Protein 2IEL (pdb70)

CATH classification: 3.40.50.620

InterPro domains:
  IPR014729 Rossmann-like alpha/beta/alpha sandwich fold [G3DSA:3.40.50.620] (1-138)

B-factor: mean 25.84, std 6.52, range [9.81, 57.58]

Secondary structure (DSSP, 8-state):
-EEEEE-S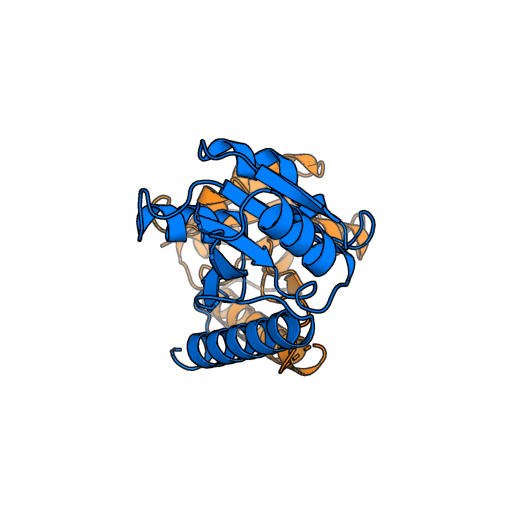TTTT-HHHHHHHHHHHHH-TT-EEEEEEEEEPPP-S---HHHHHHHHHHHHHHHHHHTTT---SEEEEEESSHHHHHHHHHHHSTTS-SEEEEEEPPTTT-HHHHTTHHHHGGGGSS-EEEEE-/-EEEE-SGGGG-HHHHHHHHH---EEEEEEEEPPP-S---HHHHHHHHHHHHHHHHHHHTTT---SEEEEEESSHHHHHHHHHHHSTTS-SEEEEEEPPTTT-HHHHTTHHHHGGGGSS-EEEEE--

Nearest PDB structures (foldseek):
  2iel-assembly1_A  TM=1.008E+00  e=5.797E-27  Thermus thermophilus
  2iel-assembly1_B  TM=9.880E-01  e=3.002E-22  Thermus thermophilus
  3idf-assembly1_B  TM=6.429E-01  e=1.311E-03  Wolinella succinogenes
  3cis-assembly4_H  TM=5.986E-01  e=1.411E-01  Mycobacterium tuberculosis
  2jax-assembly1_A-2  TM=5.174E-01  e=1.598E-01  Mycobacterium tuberculosis H37Rv

Organism: Thermus thermophilus (strain ATCC BAA-163 / DSM 7039 / HB27) (NCBI:txid262724)

Foldseek 3Di:
DEEEEEDQPCLLPPQSLVVLVVVCVVPVPYAYEYEYAQQEDDDDPHVVSLVVQVVSQVVSQVSNVVSVHDHPYTDYAHNQSLRRVVVVCVVPPPNHQEYEYEFEDPVPTPCVVVVVQPVVCVVPHHYHYTYD/DEEEEDQPCLLFVQVLVVVVVHPAYAYEYAQQEDDDDPAHVRSLVVQVVSQVVSQVSNVVSVHDHPYTYYAHNQSQRRVVVVCVVPPPPHQAYEYEAEAPVPGPCVVVVVVPVVCVVPHHYHYTHGD

Sequence (259 aa):
ARYLVVAHRTAKSPELAAKLKELLAQDPEARFVLLVPAVPPPGWVYNEVRRRAEEEAAAAKRALEAQGIPVEEAKAGDISPLLAIEEELLAHPGAYQGIVLSTLPPGLSRWLRLDVHTQAERFGLPVIHVIARYLVVAHRTAKSPELAAKLKELARFVLLVPAVPPPGWVYENEVRRRAEEEAAAAKRALEAQGIPVEEAKAGDISPLLAIEEELLAHPGAYQGIVLSTLPPGLSRWLRLDVHTQAERFGLPVIHVIAQ

Structure (mmCIF, N/CA/C/O backbone):
data_2IEL
#
_entry.id   2IEL
#
_cell.length_a   89.584
_cell.length_b   89.584
_cell.length_c   66.685
_cell.angle_alpha   90.00
_cell.angle_beta   90.00
_cell.angle_gamma   90.00
#
_symmetry.space_group_name_H-M   'I 4'
#
loop_
_entity.id
_entity.type
_entity.pdbx_description
1 polymer 'Hypothetical Protein TT0030'
2 water water
#
loop_
_atom_site.group_PDB
_atom_site.id
_atom_site.type_symbol
_atom_site.label_atom_id
_atom_site.label_alt_id
_atom_site.label_comp_id
_atom_site.label_asym_id
_atom_site.label_entity_id
_atom_site.label_seq_id
_atom_site.pdbx_PDB_ins_code
_atom_site.Cartn_x
_atom_site.Cartn_y
_atom_site.Cartn_z
_atom_site.occupancy
_atom_site.B_iso_or_equiv
_atom_site.auth_seq_id
_atom_site.auth_comp_id
_atom_site.auth_asym_id
_atom_site.auth_atom_id
_atom_site.pdbx_PDB_model_num
ATOM 1 N N . ALA A 1 2 ? 27.283 53.980 24.951 0.50 27.95 2 ALA A N 1
ATOM 2 C CA . ALA A 1 2 ? 25.985 54.672 25.200 1.00 27.86 2 ALA A CA 1
ATOM 3 C C . ALA A 1 2 ? 24.841 53.976 24.462 1.00 27.41 2 ALA A C 1
ATOM 4 O O . ALA A 1 2 ? 24.032 53.296 25.082 1.00 27.63 2 ALA A O 1
ATOM 6 N N . ARG A 1 3 ? 24.799 54.140 23.142 1.00 26.80 3 ARG A N 1
ATOM 7 C CA . ARG A 1 3 ? 23.761 53.538 22.293 1.00 25.61 3 ARG A CA 1
ATOM 8 C C . ARG A 1 3 ? 24.439 52.626 21.285 1.00 24.27 3 ARG A C 1
ATOM 9 O O . ARG A 1 3 ? 25.371 53.038 20.609 1.00 24.22 3 ARG A O 1
ATOM 17 N N . TYR A 1 4 ? 23.967 51.389 21.200 1.00 22.41 4 TYR A N 1
ATOM 18 C CA . TYR A 1 4 ? 24.580 50.393 20.320 1.00 20.96 4 TYR A CA 1
ATOM 19 C C . TYR A 1 4 ? 23.642 50.030 19.185 1.00 20.26 4 TYR A C 1
ATOM 20 O O . TYR A 1 4 ? 22.434 49.842 19.395 1.00 19.26 4 TYR A O 1
ATOM 29 N N . LEU A 1 5 ? 24.216 49.932 17.986 1.00 18.06 5 LEU A N 1
ATOM 30 C CA . LEU A 1 5 ? 23.512 49.456 16.808 1.00 16.77 5 LEU A CA 1
ATOM 31 C C . LEU A 1 5 ? 23.756 47.958 16.743 1.00 16.67 5 LEU A C 1
ATOM 32 O O . LEU A 1 5 ? 24.867 47.510 16.445 1.00 16.31 5 LEU A O 1
ATOM 37 N N . VAL A 1 6 ? 22.708 47.197 17.051 1.00 15.89 6 VAL A N 1
ATOM 38 C CA . VAL A 1 6 ? 22.790 45.755 17.134 1.00 14.37 6 VAL A CA 1
ATOM 39 C C . VAL A 1 6 ? 22.280 45.186 15.814 1.00 14.92 6 VAL A C 1
ATOM 40 O O . VAL A 1 6 ? 21.098 45.294 15.495 1.00 13.58 6 VAL A O 1
ATOM 44 N N . VAL A 1 7 ? 23.183 44.581 15.045 1.00 13.86 7 VAL A N 1
ATOM 45 C CA . VAL A 1 7 ? 22.867 44.101 13.707 1.00 14.44 7 VAL A CA 1
ATOM 46 C C . VAL A 1 7 ? 22.647 42.591 13.770 1.00 14.84 7 VAL A C 1
ATOM 47 O O . VAL A 1 7 ? 23.566 41.832 14.042 1.00 14.10 7 VAL A O 1
ATOM 51 N N . ALA A 1 8 ? 21.394 42.174 13.567 1.00 15.71 8 ALA A N 1
ATOM 52 C CA . ALA A 1 8 ? 20.983 40.784 13.766 1.00 16.07 8 ALA A CA 1
ATOM 53 C C . ALA A 1 8 ? 19.617 40.571 13.154 1.00 16.94 8 ALA A C 1
ATOM 54 O O . ALA A 1 8 ? 18.822 41.502 13.069 1.00 16.66 8 ALA A O 1
ATOM 56 N N . HIS A 1 9 ? 19.383 39.339 12.720 1.00 17.85 9 HIS A N 1
ATOM 57 C CA . HIS A 1 9 ? 18.074 38.912 12.235 1.00 19.27 9 HIS A CA 1
ATOM 58 C C . HIS A 1 9 ? 17.794 37.510 12.755 1.00 19.95 9 HIS A C 1
ATOM 59 O O . HIS A 1 9 ? 17.088 37.351 13.749 1.00 19.72 9 HIS A O 1
ATOM 66 N N . ARG A 1 10 ? 18.392 36.497 12.125 1.00 20.69 10 ARG A N 1
ATOM 67 C CA . ARG A 1 10 ? 18.169 35.111 12.532 1.00 22.03 10 ARG A CA 1
ATOM 68 C C . ARG A 1 10 ? 18.698 34.763 13.926 1.00 22.37 10 ARG A C 1
ATOM 69 O O . ARG A 1 10 ? 18.213 33.812 14.551 1.00 23.79 10 ARG A O 1
ATOM 77 N N . THR A 1 11 ? 19.687 35.525 14.395 1.00 22.25 11 THR A N 1
ATOM 78 C CA . THR A 1 11 ? 20.327 35.289 15.691 1.00 22.09 11 THR A CA 1
ATOM 79 C C . THR A 1 11 ? 19.715 36.113 16.827 1.00 23.20 11 THR A C 1
ATOM 80 O O . THR A 1 11 ? 20.287 36.185 17.919 1.00 21.94 11 THR A O 1
ATOM 84 N N . ALA A 1 12 ? 18.554 36.713 16.564 1.00 23.63 12 ALA A N 1
ATOM 85 C CA . ALA A 1 12 ? 17.857 37.550 17.553 1.00 25.45 12 ALA A CA 1
ATOM 86 C C . ALA A 1 12 ? 17.465 36.758 18.805 1.00 26.39 12 ALA A C 1
ATOM 87 O O . ALA A 1 12 ? 17.412 37.317 19.902 1.00 26.81 12 ALA A O 1
ATOM 89 N N . LYS A 1 13 ? 17.191 35.464 18.630 1.00 28.41 13 LYS A N 1
ATOM 90 C CA . LYS A 1 13 ? 16.801 34.573 19.737 1.00 29.75 13 LYS A CA 1
ATOM 91 C C . LYS A 1 13 ? 17.976 33.831 20.400 1.00 30.86 13 LYS A C 1
ATOM 92 O O . LYS A 1 13 ? 17.776 32.981 21.283 1.00 31.27 13 LYS A O 1
ATOM 94 N N . SER A 1 14 ? 19.199 34.165 19.997 1.00 31.35 14 SER A N 1
ATOM 95 C CA . SER A 1 14 ? 20.379 33.420 20.438 1.00 32.01 14 SER A CA 1
ATOM 96 C C . SER A 1 14 ? 20.894 33.831 21.825 1.00 31.90 14 SER A C 1
ATOM 97 O O . SER A 1 14 ? 21.025 35.026 22.114 1.00 32.01 14 SER A O 1
ATOM 100 N N . PRO A 1 15 ? 21.213 32.837 22.678 1.00 31.79 15 PRO A N 1
ATOM 101 C CA . PRO A 1 15 ? 21.756 33.098 24.015 1.00 31.50 15 PRO A CA 1
ATOM 102 C C . PRO A 1 15 ? 23.054 33.896 24.016 1.00 31.24 15 PRO A C 1
ATOM 103 O O . PRO A 1 15 ? 23.280 34.688 24.930 1.00 31.28 15 PRO A O 1
ATOM 107 N N . GLU A 1 16 ? 23.895 33.699 22.999 1.00 30.45 16 GLU A N 1
ATOM 108 C CA . GLU A 1 16 ? 25.189 34.375 22.931 1.00 29.75 16 GLU A CA 1
ATOM 109 C C . GLU A 1 16 ? 25.032 35.884 22.726 1.00 28.49 16 GLU A C 1
ATOM 110 O O . GLU A 1 16 ? 25.769 36.677 23.317 1.00 28.21 16 GLU A O 1
ATOM 116 N N . LEU A 1 17 ? 24.078 36.265 21.878 1.00 27.00 17 LEU A N 1
ATOM 117 C CA . LEU A 1 17 ? 23.784 37.676 21.650 1.00 25.61 17 LEU A CA 1
ATOM 118 C C . LEU A 1 17 ? 23.283 38.302 22.948 1.00 25.61 17 LEU A C 1
ATOM 119 O O . LEU A 1 17 ? 23.793 39.330 23.381 1.00 24.89 17 LEU A O 1
ATOM 124 N N . ALA A 1 18 ? 22.289 37.660 23.555 1.00 25.67 18 ALA A N 1
ATOM 125 C CA . ALA A 1 18 ? 21.725 38.110 24.827 1.00 26.19 18 ALA A CA 1
ATOM 126 C C . ALA A 1 18 ? 22.818 38.289 25.871 1.00 26.42 18 ALA A C 1
ATOM 127 O O . ALA A 1 18 ? 22.861 39.315 26.549 1.00 26.69 18 ALA A O 1
ATOM 129 N N . ALA A 1 19 ? 23.711 37.301 25.962 1.00 26.55 19 ALA A N 1
ATOM 130 C CA . ALA A 1 19 ? 24.821 37.300 26.925 1.00 26.44 19 ALA A CA 1
ATOM 131 C C . ALA A 1 19 ? 25.755 38.486 26.743 1.00 26.42 19 ALA A C 1
ATOM 132 O O . ALA A 1 19 ? 26.122 39.147 27.715 1.00 25.94 19 ALA A O 1
ATOM 134 N N . LYS A 1 20 ? 26.122 38.775 25.494 1.00 26.06 20 LYS A N 1
ATOM 135 C CA . LYS A 1 20 ? 26.957 39.938 25.205 1.00 26.00 20 LYS A CA 1
ATOM 136 C C . LYS A 1 20 ? 26.276 41.250 25.573 1.00 25.53 20 LYS A C 1
ATOM 137 O O . LYS A 1 20 ? 26.907 42.149 26.141 1.00 25.91 20 LYS A O 1
ATOM 143 N N . LEU A 1 21 ? 24.995 41.366 25.239 1.00 25.36 21 LEU A N 1
ATOM 144 C CA . LEU A 1 21 ? 24.237 42.568 25.572 1.00 25.16 21 LEU A CA 1
ATOM 145 C C . LEU A 1 21 ? 24.081 42.692 27.089 1.00 25.82 21 LEU A C 1
ATOM 146 O O . LEU A 1 21 ? 24.099 43.794 27.610 1.00 25.67 21 LEU A O 1
ATOM 151 N N . LYS A 1 22 ? 23.959 41.553 27.774 1.00 27.14 22 LYS A N 1
ATOM 152 C CA . LYS A 1 22 ? 23.944 41.522 29.241 1.00 28.39 22 LYS A CA 1
ATOM 153 C C . LYS A 1 22 ? 25.295 41.919 29.830 1.00 29.10 22 LYS A C 1
ATOM 154 O O . LYS A 1 22 ? 25.349 42.551 30.889 1.00 29.53 22 LYS A O 1
ATOM 160 N N . GLU A 1 23 ? 26.381 41.550 29.149 1.00 29.93 23 GLU A N 1
ATOM 161 C CA . GLU A 1 23 ? 27.713 42.018 29.529 1.00 30.82 23 GLU A CA 1
ATOM 162 C C . GLU A 1 23 ? 27.804 43.537 29.376 1.00 30.62 23 GLU A C 1
ATOM 163 O O . GLU A 1 23 ? 28.294 44.217 30.269 1.00 30.95 23 GLU A O 1
ATOM 169 N N . LEU A 1 24 ? 27.306 44.068 28.255 1.00 30.78 24 LEU A N 1
ATOM 170 C CA . LEU A 1 24 ? 27.315 45.512 28.006 1.00 30.93 24 LEU A CA 1
ATOM 171 C C . LEU A 1 24 ? 26.441 46.297 28.985 1.00 31.45 24 LEU A C 1
ATOM 172 O O . LEU A 1 24 ? 26.751 47.442 29.313 1.00 32.03 24 LEU A O 1
ATOM 177 N N . LEU A 1 25 ? 25.346 45.686 29.428 1.00 31.59 25 LEU A N 1
ATOM 178 C CA . LEU A 1 25 ? 24.514 46.275 30.478 1.00 32.18 25 LEU A CA 1
ATOM 179 C C . LEU A 1 25 ? 25.262 46.292 31.810 1.00 32.80 25 LEU A C 1
ATOM 180 O O . LEU A 1 25 ? 25.189 47.267 32.556 1.00 33.04 25 LEU A O 1
ATOM 185 N N . ALA A 1 26 ? 25.998 45.218 32.090 1.00 33.66 26 ALA A N 1
ATOM 186 C CA . ALA A 1 26 ? 26.737 45.095 33.346 1.00 34.40 26 ALA A CA 1
ATOM 187 C C . ALA A 1 26 ? 27.823 46.169 33.481 1.00 35.05 26 ALA A C 1
ATOM 188 O O . ALA A 1 26 ? 28.052 46.685 34.578 1.00 35.66 26 ALA A O 1
ATOM 190 N N . GLN A 1 27 ? 28.474 46.516 32.373 1.00 35.51 27 GLN A N 1
ATOM 191 C CA . GLN A 1 27 ? 29.502 47.561 32.392 1.00 36.18 27 GLN A CA 1
ATOM 192 C C . GLN A 1 27 ? 28.892 48.954 32.245 1.00 35.99 27 GLN A C 1
ATOM 193 O O . GLN A 1 27 ? 29.511 49.951 32.612 1.00 36.27 27 GLN A O 1
ATOM 199 N N . ASP A 1 28 ? 27.677 49.013 31.703 1.00 35.68 28 ASP A N 1
ATOM 200 C CA . ASP A 1 28 ? 26.960 50.275 31.531 1.00 35.04 28 ASP A CA 1
ATOM 201 C C . ASP A 1 28 ? 25.445 50.058 31.647 1.00 34.45 28 ASP A C 1
ATOM 202 O O . ASP A 1 28 ? 24.782 49.748 30.653 1.00 33.96 28 ASP A O 1
ATOM 207 N N . PRO A 1 29 ? 24.889 50.224 32.867 1.00 33.81 29 PRO A N 1
ATOM 208 C CA . PRO A 1 29 ? 23.451 50.021 33.107 1.00 33.38 29 PRO A CA 1
ATOM 209 C C . PRO A 1 29 ? 22.552 50.916 32.249 1.00 32.72 29 PRO A C 1
ATOM 210 O O . PRO A 1 29 ? 21.366 50.620 32.077 1.00 32.81 29 PRO A O 1
ATOM 214 N N . GLU A 1 30 ? 23.125 52.000 31.733 1.00 32.10 30 GLU A N 1
ATOM 215 C CA . GLU A 1 30 ? 22.404 52.972 30.925 1.00 31.27 30 GLU A CA 1
ATOM 216 C C . GLU A 1 30 ? 22.393 52.632 29.414 1.00 30.43 30 GLU A C 1
ATOM 217 O O . GLU A 1 30 ? 21.799 53.373 28.625 1.00 30.04 30 GLU A O 1
ATOM 223 N N . ALA A 1 31 ? 23.040 51.529 29.024 1.00 29.26 31 ALA A N 1
ATOM 224 C CA . ALA A 1 31 ? 23.214 51.177 27.597 1.00 28.30 31 ALA A CA 1
ATOM 225 C C . ALA A 1 31 ? 21.882 50.998 26.869 1.00 27.41 31 ALA A C 1
ATOM 226 O O . ALA A 1 31 ? 20.957 50.403 27.413 1.00 27.83 31 ALA A O 1
ATOM 228 N N . ARG A 1 32 ? 21.791 51.516 25.645 1.00 26.48 32 ARG A N 1
ATOM 229 C CA . ARG A 1 32 ? 20.563 51.404 24.844 1.00 25.34 32 ARG A CA 1
ATOM 230 C C . ARG A 1 32 ? 20.836 50.664 23.550 1.00 24.35 32 ARG A C 1
ATOM 231 O O . ARG A 1 32 ? 21.857 50.907 22.913 1.00 23.53 32 ARG A O 1
ATOM 239 N N . PHE A 1 33 ? 19.917 49.777 23.165 1.00 23.06 33 PHE A N 1
ATOM 240 C CA . PHE A 1 33 ? 20.112 48.909 21.996 1.00 21.99 33 PHE A CA 1
ATOM 241 C C . PHE A 1 33 ? 19.072 49.127 20.912 1.00 21.61 33 PHE A C 1
ATOM 242 O O . PHE A 1 33 ? 17.866 49.021 21.161 1.00 21.78 33 PHE A O 1
ATOM 250 N N . VAL A 1 34 ? 19.549 49.428 19.706 1.00 19.95 34 VAL A N 1
ATOM 251 C CA . VAL A 1 34 ? 18.666 49.576 18.551 1.00 19.36 34 VAL A CA 1
ATOM 252 C C . VAL A 1 34 ? 18.946 48.396 17.637 1.00 19.16 34 VAL A C 1
ATOM 253 O O . VAL A 1 34 ? 20.068 48.203 17.197 1.00 19.05 34 VAL A O 1
ATOM 257 N N . LEU A 1 35 ? 17.921 47.596 17.386 1.00 17.62 35 LEU A N 1
ATOM 258 C CA . LEU A 1 35 ? 18.068 46.430 16.540 1.00 17.73 35 LEU A CA 1
ATOM 259 C C . LEU A 1 35 ? 17.860 46.782 15.061 1.00 17.33 35 LEU A C 1
ATOM 260 O O . LEU A 1 35 ? 16.773 47.207 14.639 1.00 17.79 35 LEU A O 1
ATOM 265 N N . LEU A 1 36 ? 18.923 46.620 14.278 1.00 15.65 36 LEU A N 1
ATOM 266 C CA . LEU A 1 36 ? 18.881 46.856 12.842 1.00 15.09 36 LEU A CA 1
ATOM 267 C C . LEU A 1 36 ? 18.816 45.497 12.149 1.00 15.13 36 LEU A C 1
ATOM 268 O O . LEU A 1 36 ? 19.744 44.693 12.258 1.00 14.24 36 LEU A O 1
ATOM 273 N N . VAL A 1 37 ? 17.704 45.255 11.453 1.00 14.32 37 VAL A N 1
ATOM 274 C CA . VAL A 1 37 ? 17.418 43.943 10.879 1.00 14.41 37 VAL A CA 1
ATOM 275 C C . VAL A 1 37 ? 17.568 43.999 9.358 1.00 15.07 37 VAL A C 1
ATOM 276 O O . VAL A 1 37 ? 16.749 44.587 8.653 1.00 14.91 37 VAL A O 1
ATOM 280 N N . PRO A 1 38 ? 18.675 43.438 8.833 1.00 15.11 38 PRO A N 1
ATOM 281 C CA . PRO A 1 38 ? 18.846 43.454 7.387 1.00 14.45 38 PRO A CA 1
ATOM 282 C C . PRO A 1 38 ? 17.829 42.486 6.767 1.00 15.94 38 PRO A C 1
ATOM 283 O O . PRO A 1 38 ? 17.947 41.272 6.901 1.00 16.61 38 PRO A O 1
ATOM 287 N N . ALA A 1 39 ? 16.794 43.049 6.163 1.00 16.36 39 ALA A N 1
ATOM 288 C CA . ALA A 1 39 ? 15.669 42.252 5.668 1.00 17.13 39 ALA A CA 1
ATOM 289 C C . ALA A 1 39 ? 14.997 42.811 4.413 1.00 17.84 39 ALA A C 1
ATOM 290 O O . ALA A 1 39 ? 14.152 42.134 3.827 1.00 17.82 39 ALA A O 1
ATOM 292 N N . VAL A 1 40 ? 15.359 44.019 3.989 1.00 18.09 40 VAL A N 1
ATOM 293 C CA . VAL A 1 40 ? 14.701 44.646 2.830 1.00 19.13 40 VAL A CA 1
ATOM 294 C C . VAL A 1 40 ? 15.396 44.303 1.501 1.00 19.21 40 VAL A C 1
ATOM 295 O O . VAL A 1 40 ? 16.500 44.811 1.209 1.00 19.19 40 VAL A O 1
ATOM 299 N N . PRO A 1 41 ? 14.756 43.450 0.670 1.00 19.88 41 PRO A N 1
ATOM 300 C CA . PRO A 1 41 ? 15.336 43.226 -0.649 1.00 19.96 41 PRO A CA 1
ATOM 301 C C . PRO A 1 41 ? 15.084 44.408 -1.604 1.00 20.20 41 PRO A C 1
ATOM 302 O O . PRO A 1 41 ? 14.140 45.178 -1.394 1.00 19.56 41 PRO A O 1
ATOM 306 N N . PRO A 1 42 ? 15.897 44.534 -2.670 1.00 21.14 42 PRO A N 1
ATOM 307 C CA . PRO A 1 42 ? 15.657 45.627 -3.605 1.00 22.04 42 PRO A CA 1
ATOM 308 C C . PRO A 1 42 ? 14.364 45.420 -4.413 1.00 22.94 42 PRO A C 1
ATOM 309 O O . PRO A 1 42 ? 13.791 44.315 -4.383 1.00 23.06 42 PRO A O 1
ATOM 313 N N . PRO A 1 43 ? 13.905 46.475 -5.116 1.00 23.69 43 PRO A N 1
ATOM 314 C CA . PRO A 1 43 ? 12.721 46.384 -5.989 1.00 24.80 43 PRO A CA 1
ATOM 315 C C . PRO A 1 43 ? 12.881 45.293 -7.042 1.00 25.59 43 PRO A C 1
ATOM 316 O O . PRO A 1 43 ? 13.989 45.055 -7.525 1.00 25.28 43 PRO A O 1
ATOM 320 N N . GLY A 1 44 ? 11.779 44.619 -7.363 1.00 26.73 44 GLY A N 1
ATOM 321 C CA . GLY A 1 44 ? 11.770 43.590 -8.405 1.00 28.14 44 GLY A CA 1
ATOM 322 C C . GLY A 1 44 ? 10.655 43.789 -9.417 1.00 29.28 44 GLY A C 1
ATOM 323 O O . GLY A 1 44 ? 10.044 44.865 -9.483 1.00 29.40 44 GLY A O 1
ATOM 324 N N . TRP A 1 45 ? 10.398 42.744 -10.200 1.00 30.20 45 TRP A N 1
ATOM 325 C CA . TRP A 1 45 ? 9.398 42.770 -11.274 1.00 31.65 45 TRP A CA 1
ATOM 326 C C . TRP A 1 45 ? 8.009 42.382 -10.788 1.00 32.16 45 TRP A C 1
ATOM 327 O O . TRP A 1 45 ? 7.004 42.800 -11.375 1.00 32.90 45 TRP A O 1
ATOM 338 N N . VAL A 1 46 ? 7.953 41.567 -9.737 1.00 32.76 46 VAL A N 1
ATOM 339 C CA . VAL A 1 46 ? 6.706 40.933 -9.320 1.00 33.40 46 VAL A CA 1
ATOM 340 C C . VAL A 1 46 ? 6.105 41.632 -8.102 1.00 34.05 46 VAL A C 1
ATOM 341 O O . VAL A 1 46 ? 4.985 42.144 -8.176 1.00 34.35 46 VAL A O 1
ATOM 345 N N . TYR A 1 47 ? 6.862 41.662 -7.002 1.00 34.34 47 TYR A N 1
ATOM 346 C CA . TYR A 1 47 ? 6.418 42.269 -5.747 1.00 34.99 47 TYR A CA 1
ATOM 347 C C . TYR A 1 47 ? 7.194 43.544 -5.455 1.00 34.91 47 TYR A C 1
ATOM 348 O O . TYR A 1 47 ? 6.645 44.643 -5.522 1.00 35.37 47 TYR A O 1
ATOM 357 N N . ASN A 1 50 ? 5.911 48.516 -1.246 1.00 36.67 50 ASN A N 1
ATOM 358 C CA . ASN A 1 50 ? 5.131 48.616 -0.016 1.00 36.49 50 ASN A CA 1
ATOM 359 C C . ASN A 1 50 ? 4.892 47.266 0.647 1.00 36.39 50 ASN A C 1
ATOM 360 O O . ASN A 1 50 ? 4.991 47.151 1.869 1.00 36.52 50 ASN A O 1
ATOM 365 N N . GLU A 1 51 ? 4.561 46.253 -0.157 1.00 36.17 51 GLU A N 1
ATOM 366 C CA . GLU A 1 51 ? 4.347 44.900 0.360 1.00 36.01 51 GLU A CA 1
ATOM 367 C C . GLU A 1 51 ? 5.670 44.296 0.842 1.00 35.48 51 GLU A C 1
ATOM 368 O O . GLU A 1 51 ? 5.726 43.675 1.907 1.00 35.42 51 GLU A O 1
ATOM 374 N N . VAL A 1 52 ? 6.727 44.502 0.059 1.00 34.92 52 VAL A N 1
ATOM 375 C CA . VAL A 1 52 ? 8.069 44.015 0.403 1.00 34.07 52 VAL A CA 1
ATOM 376 C C . VAL A 1 52 ? 8.550 44.658 1.711 1.00 33.43 52 VAL A C 1
ATOM 377 O O . VAL A 1 52 ? 9.077 43.970 2.593 1.00 33.28 52 VAL A O 1
ATOM 381 N N . ARG A 1 53 ? 8.336 45.967 1.837 1.00 32.68 53 ARG A N 1
ATOM 382 C CA . ARG A 1 53 ? 8.684 46.704 3.055 1.00 32.27 53 ARG A CA 1
ATOM 383 C C . ARG A 1 53 ? 7.863 46.214 4.244 1.00 31.23 53 ARG A C 1
ATOM 384 O O . ARG A 1 53 ? 8.399 46.001 5.333 1.00 31.12 53 ARG A O 1
ATOM 392 N N . ARG A 1 54 ? 6.564 46.013 4.023 1.00 29.98 54 ARG A N 1
ATOM 393 C CA . ARG A 1 54 ? 5.669 45.543 5.067 1.00 28.77 54 ARG A CA 1
ATOM 394 C C . ARG A 1 54 ? 6.110 44.185 5.614 1.00 27.54 54 ARG A C 1
ATOM 395 O O . ARG A 1 54 ? 6.094 43.964 6.823 1.00 27.10 54 ARG A O 1
ATOM 403 N N . ARG A 1 55 ? 6.524 43.287 4.719 1.00 26.35 55 ARG A N 1
ATOM 404 C CA . ARG A 1 55 ? 7.049 41.979 5.108 1.00 25.72 55 ARG A CA 1
ATOM 405 C C . ARG A 1 55 ? 8.347 42.101 5.910 1.00 25.07 55 ARG A C 1
ATOM 406 O O . ARG A 1 55 ? 8.538 41.404 6.911 1.00 24.74 55 ARG A O 1
ATOM 414 N N . ALA A 1 56 ? 9.216 43.002 5.466 1.00 24.98 56 ALA A N 1
ATOM 415 C CA . ALA A 1 56 ? 10.463 43.301 6.172 1.00 24.88 56 ALA A CA 1
ATOM 416 C C . ALA A 1 56 ? 10.193 43.867 7.571 1.00 25.53 56 ALA A C 1
ATOM 417 O O . ALA A 1 56 ? 10.794 43.403 8.550 1.00 25.06 56 ALA A O 1
ATOM 419 N N . GLU A 1 57 ? 9.272 44.834 7.669 1.00 26.06 57 GLU A N 1
ATOM 420 C CA . GLU A 1 57 ? 8.828 45.379 8.972 1.00 27.57 57 GLU A CA 1
ATOM 421 C C . GLU A 1 57 ? 8.331 44.273 9.920 1.00 26.50 57 GLU A C 1
ATOM 422 O O . GLU A 1 57 ? 8.613 44.307 11.115 1.00 26.19 57 GLU A O 1
ATOM 428 N N . GLU A 1 58 ? 7.580 43.308 9.378 1.00 26.09 58 GLU A N 1
ATOM 429 C CA . GLU A 1 58 ? 7.096 42.150 10.140 1.00 26.40 58 GLU A CA 1
ATOM 430 C C . GLU A 1 58 ? 8.249 41.302 10.676 1.00 25.32 58 GLU A C 1
ATOM 431 O O . GLU A 1 58 ? 8.221 40.841 11.817 1.00 25.33 58 GLU A O 1
ATOM 437 N N . GLU A 1 59 ? 9.269 41.097 9.842 1.00 24.39 59 GLU A N 1
ATOM 438 C CA . GLU A 1 59 ? 10.460 40.360 10.275 1.00 23.52 59 GLU A CA 1
ATOM 439 C C . GLU A 1 59 ? 11.211 41.084 11.387 1.00 22.72 59 GLU A C 1
ATOM 440 O O . GLU A 1 59 ? 11.726 40.456 12.314 1.00 22.87 59 GLU A O 1
ATOM 446 N N . ALA A 1 60 ? 11.283 42.407 11.278 1.00 22.74 60 ALA A N 1
ATOM 447 C CA . ALA A 1 60 ? 11.971 43.239 12.271 1.00 22.47 60 ALA A CA 1
ATOM 448 C C . ALA A 1 60 ? 11.274 43.201 13.626 1.00 22.57 60 ALA A C 1
ATOM 449 O O . ALA A 1 60 ? 11.922 43.094 14.674 1.00 22.09 60 ALA A O 1
ATOM 451 N N . ALA A 1 61 ? 9.941 43.262 13.600 1.00 22.48 61 ALA A N 1
ATOM 452 C CA . ALA A 1 61 ? 9.152 43.205 14.824 1.00 22.68 61 ALA A CA 1
ATOM 453 C C . ALA A 1 61 ? 9.268 41.847 15.498 1.00 22.60 61 ALA A C 1
ATOM 454 O O . ALA A 1 61 ? 9.373 41.751 16.727 1.00 23.27 61 ALA A O 1
ATOM 456 N N . ALA A 1 62 ? 9.258 40.796 14.683 1.00 22.65 62 ALA A N 1
ATOM 457 C CA . ALA A 1 62 ? 9.445 39.430 15.153 1.00 22.81 62 ALA A CA 1
ATOM 458 C C . ALA A 1 62 ? 10.825 39.279 15.786 1.00 22.49 62 ALA A C 1
ATOM 459 O O . ALA A 1 62 ? 10.976 38.630 16.824 1.00 22.76 62 ALA A O 1
ATOM 461 N N . ALA A 1 63 ? 11.829 39.904 15.165 1.00 22.34 63 ALA A N 1
ATOM 462 C CA . ALA A 1 63 ? 13.179 39.894 15.711 1.00 22.22 63 ALA A CA 1
ATOM 463 C C . ALA A 1 63 ? 13.235 40.600 17.069 1.00 22.28 63 ALA A C 1
ATOM 464 O O . ALA A 1 63 ? 13.824 40.081 18.015 1.00 22.11 63 ALA A O 1
ATOM 466 N N . LYS A 1 64 ? 12.600 41.766 17.150 1.00 22.91 64 LYS A N 1
ATOM 467 C CA . LYS A 1 64 ? 12.548 42.554 18.378 1.00 23.63 64 LYS A CA 1
ATOM 468 C C . LYS A 1 64 ? 11.947 41.756 19.534 1.00 24.20 64 LYS A C 1
ATOM 469 O O . LYS A 1 64 ? 12.500 41.740 20.630 1.00 24.27 64 LYS A O 1
ATOM 475 N N . ARG A 1 65 ? 10.822 41.092 19.273 1.00 24.97 65 ARG A N 1
ATOM 476 C CA . ARG A 1 65 ? 10.149 40.259 20.271 1.00 26.44 65 ARG A CA 1
ATOM 477 C C . ARG A 1 65 ? 11.017 39.089 20.728 1.00 25.90 65 ARG A C 1
ATOM 478 O O . ARG A 1 65 ? 11.011 38.730 21.906 1.00 26.60 65 ARG A O 1
ATOM 486 N N . ALA A 1 66 ? 11.770 38.503 19.796 1.00 26.15 66 ALA A N 1
ATOM 487 C CA . ALA A 1 66 ? 12.668 37.391 20.119 1.00 25.70 66 ALA A CA 1
ATOM 488 C C . ALA A 1 66 ? 13.804 37.819 21.039 1.00 25.91 66 ALA A C 1
ATOM 489 O O . ALA A 1 66 ? 14.187 37.080 21.937 1.00 25.88 66 ALA A O 1
ATOM 491 N N . LEU A 1 67 ? 14.349 39.009 20.793 1.00 26.05 67 LEU A N 1
ATOM 492 C CA . LEU A 1 67 ? 15.403 39.563 21.631 1.00 26.41 67 LEU A CA 1
ATOM 493 C C . LEU A 1 67 ? 14.890 40.037 23.009 1.00 27.29 67 LEU A C 1
ATOM 494 O O . LEU A 1 67 ? 15.567 39.857 24.027 1.00 27.49 67 LEU A O 1
ATOM 499 N N . GLU A 1 68 ? 13.689 40.618 23.034 1.00 28.33 68 GLU A N 1
ATOM 500 C CA . GLU A 1 68 ? 13.059 41.032 24.294 1.00 28.98 68 GLU A CA 1
ATOM 501 C C . GLU A 1 68 ? 12.742 39.856 25.217 1.00 29.74 68 GLU A C 1
ATOM 502 O O . GLU A 1 68 ? 12.900 39.963 26.433 1.00 29.77 68 GLU A O 1
ATOM 508 N N . ALA A 1 69 ? 12.306 38.741 24.636 1.00 30.11 69 ALA A N 1
ATOM 509 C CA . ALA A 1 69 ? 11.977 37.526 25.397 1.00 30.71 69 ALA A CA 1
ATOM 510 C C . ALA A 1 69 ? 13.205 36.906 26.068 1.00 31.03 69 ALA A C 1
ATOM 511 O O . ALA A 1 69 ? 13.093 36.009 26.910 1.00 31.14 69 ALA A O 1
ATOM 513 N N . GLN A 1 70 ? 14.380 37.396 25.687 1.00 31.06 70 GLN A N 1
ATOM 514 C CA . GLN A 1 70 ? 15.639 36.951 26.266 1.00 31.10 70 GLN A CA 1
ATOM 515 C C . GLN A 1 70 ? 16.096 37.828 27.440 1.00 30.87 70 GLN A C 1
ATOM 516 O O . GLN A 1 70 ? 17.184 37.629 27.988 1.00 31.04 70 GLN A O 1
ATOM 522 N N . GLY A 1 71 ? 15.263 38.799 27.810 1.00 30.48 71 GLY A N 1
ATOM 523 C CA . GLY A 1 71 ? 15.565 39.705 28.913 1.00 29.82 71 GLY A CA 1
ATOM 524 C C . GLY A 1 71 ? 16.337 40.951 28.518 1.00 29.19 71 GLY A C 1
ATOM 525 O O . GLY A 1 71 ? 16.892 41.644 29.383 1.00 29.42 71 GLY A O 1
ATOM 526 N N . ILE A 1 72 ? 16.366 41.245 27.219 1.00 27.90 72 ILE A N 1
ATOM 527 C CA . ILE A 1 72 ? 17.105 42.398 26.708 1.00 26.84 72 ILE A CA 1
ATOM 528 C C . ILE A 1 72 ? 16.127 43.523 26.426 1.00 26.22 72 ILE A C 1
ATOM 529 O O . ILE A 1 72 ? 15.149 43.315 25.710 1.00 25.70 72 ILE A O 1
ATOM 534 N N . PRO A 1 73 ? 16.391 44.721 26.983 1.00 26.22 73 PRO A N 1
ATOM 535 C CA . PRO A 1 73 ? 15.606 45.890 26.596 1.00 26.04 73 PRO A CA 1
ATOM 536 C C . PRO A 1 73 ? 16.014 46.319 25.189 1.00 25.86 73 PRO A C 1
ATOM 537 O O . PRO A 1 73 ? 17.205 46.408 24.901 1.00 26.57 73 PRO A O 1
ATOM 541 N N . VAL A 1 74 ? 15.033 46.556 24.325 1.00 24.94 74 VAL A N 1
ATOM 542 C CA . VAL A 1 74 ? 15.282 46.972 22.943 1.00 24.75 74 VAL A CA 1
ATOM 543 C C . VAL A 1 74 ? 14.544 48.276 22.672 1.00 24.92 74 VAL A C 1
ATOM 544 O O . VAL A 1 74 ? 13.310 48.325 22.691 1.00 24.51 74 VAL A O 1
ATOM 548 N N . GLU A 1 75 ? 15.306 49.333 22.430 1.00 24.19 75 GLU A N 1
ATOM 549 C CA . GLU A 1 75 ? 14.737 50.663 22.232 1.00 24.80 75 GLU A CA 1
ATOM 550 C C . GLU A 1 75 ? 13.850 50.741 21.000 1.00 25.04 75 GLU A C 1
ATOM 551 O O . GLU A 1 75 ? 12.816 51.403 21.014 1.00 24.99 75 GLU A O 1
ATOM 557 N N . GLU A 1 76 ? 14.272 50.081 19.924 1.00 24.37 76 GLU A N 1
ATOM 558 C CA . GLU A 1 76 ? 13.595 50.176 18.641 1.00 24.73 76 GLU A CA 1
ATOM 559 C C . GLU A 1 76 ? 14.174 49.110 17.741 1.00 23.78 76 GLU A C 1
ATOM 560 O O . GLU A 1 76 ? 15.346 48.782 17.870 1.00 23.50 76 GLU A O 1
ATOM 566 N N . ALA A 1 77 ? 13.342 48.572 16.856 1.00 23.43 77 ALA A N 1
ATOM 567 C CA . ALA A 1 77 ? 13.825 47.710 15.772 1.00 23.23 77 ALA A CA 1
ATOM 568 C C . ALA A 1 77 ? 13.514 48.347 14.435 1.00 23.38 77 ALA A C 1
ATOM 569 O O . ALA A 1 77 ? 12.433 48.896 14.230 1.00 23.66 77 ALA A O 1
ATOM 571 N N . LYS A 1 78 ? 14.478 48.287 13.528 1.00 22.61 78 LYS A N 1
ATOM 572 C CA . LYS A 1 78 ? 14.352 48.869 12.193 1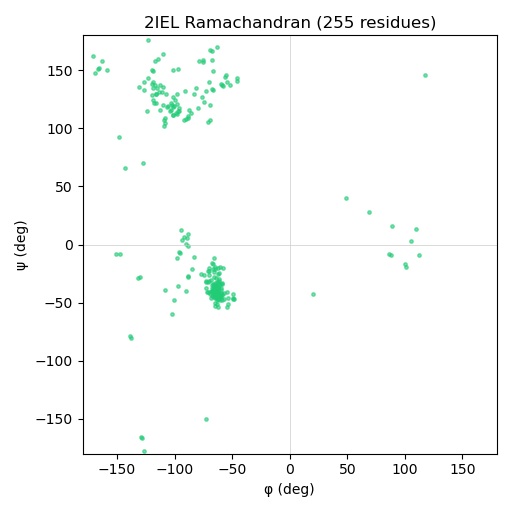.00 22.41 78 LYS A CA 1
ATOM 573 C C . LYS A 1 78 ? 14.667 47.772 11.189 1.00 21.69 78 LYS A C 1
ATOM 574 O O . LYS A 1 78 ? 15.565 46.960 11.422 1.00 21.21 78 LYS A O 1
ATOM 580 N N . ALA A 1 79 ? 13.913 47.722 10.097 1.00 21.00 79 ALA A N 1
ATOM 581 C CA . ALA A 1 79 ? 14.308 46.884 8.960 1.00 19.67 79 ALA A CA 1
ATOM 582 C C . ALA A 1 79 ? 15.152 47.719 8.007 1.00 18.95 79 ALA A C 1
ATOM 583 O O . ALA A 1 79 ? 14.791 48.847 7.637 1.00 18.77 79 ALA A O 1
ATOM 585 N N . GLY A 1 80 ? 16.290 47.171 7.595 1.00 17.03 80 GLY A N 1
ATOM 586 C CA . GLY A 1 80 ? 17.156 47.859 6.640 1.00 16.25 80 GLY A CA 1
ATOM 587 C C . GLY A 1 80 ? 17.467 46.973 5.443 1.00 15.27 80 GLY A C 1
ATOM 588 O O . GLY A 1 80 ? 16.949 45.852 5.347 1.00 15.21 80 GLY A O 1
ATOM 589 N N . ASP A 1 81 ? 18.299 47.485 4.533 1.00 14.44 81 ASP A N 1
ATOM 590 C CA . ASP A 1 81 ? 18.759 46.738 3.339 1.00 14.09 81 ASP A CA 1
ATOM 591 C C . ASP A 1 81 ? 19.189 45.332 3.715 1.00 13.42 81 ASP A C 1
ATOM 592 O O . ASP A 1 81 ? 19.794 45.122 4.764 1.00 13.14 81 ASP A O 1
ATOM 597 N N . ILE A 1 82 ? 18.849 44.367 2.855 1.00 13.15 82 ILE A N 1
ATOM 598 C CA . ILE A 1 82 ? 19.169 42.968 3.103 1.00 14.02 82 ILE A CA 1
ATOM 599 C C . ILE A 1 82 ? 20.696 42.698 3.186 1.00 14.49 82 ILE A C 1
ATOM 600 O O . ILE A 1 82 ? 21.121 41.703 3.782 1.00 15.61 82 ILE A O 1
ATOM 605 N N . SER A 1 83 ? 21.502 43.604 2.636 1.00 14.50 83 SER A N 1
ATOM 606 C CA . SER A 1 83 ? 22.949 43.606 2.872 1.00 14.83 83 SER A CA 1
ATOM 607 C C . SER A 1 83 ? 23.246 44.244 4.225 1.00 15.18 83 SER A C 1
ATOM 608 O O . SER A 1 83 ? 22.987 45.443 4.390 1.00 15.02 83 SER A O 1
ATOM 611 N N . PRO A 1 84 ? 23.829 43.484 5.174 1.00 15.03 84 PRO A N 1
ATOM 612 C CA . PRO A 1 84 ? 24.135 44.146 6.445 1.00 14.52 84 PRO A CA 1
ATOM 613 C C . PRO A 1 84 ? 25.062 45.351 6.287 1.00 15.07 84 PRO A C 1
ATOM 614 O O . PRO A 1 84 ? 24.917 46.330 7.029 1.00 14.31 84 PRO A O 1
ATOM 618 N N . LEU A 1 85 ? 25.990 45.298 5.341 1.00 15.38 85 LEU A N 1
ATOM 619 C CA . LEU A 1 85 ? 26.917 46.424 5.136 1.00 16.09 85 LEU A CA 1
ATOM 620 C C . LEU A 1 85 ? 26.174 47.665 4.621 1.00 15.92 85 LEU A C 1
ATOM 621 O O . LEU A 1 85 ? 26.383 48.790 5.099 1.00 16.48 85 LEU A O 1
ATOM 626 N N . LEU A 1 86 ? 25.266 47.463 3.663 1.00 15.97 86 LEU A N 1
ATOM 627 C CA . LEU A 1 86 ? 24.468 48.582 3.163 1.00 15.05 86 LEU A CA 1
ATOM 628 C C . LEU A 1 86 ? 23.505 49.113 4.228 1.00 14.88 86 LEU A C 1
ATOM 629 O O . LEU A 1 86 ? 23.298 50.335 4.323 1.00 15.17 86 LEU A O 1
ATOM 634 N N . ALA A 1 87 ? 22.934 48.209 5.027 1.00 14.15 87 ALA A N 1
ATOM 635 C CA . ALA A 1 87 ? 22.018 48.600 6.104 1.00 14.46 87 ALA A CA 1
ATOM 636 C C . ALA A 1 87 ? 22.712 49.498 7.130 1.00 14.95 87 ALA A C 1
ATOM 637 O O . ALA A 1 87 ? 22.147 50.505 7.551 1.00 15.80 87 ALA A O 1
ATOM 639 N N . ILE A 1 88 ? 23.945 49.135 7.501 1.00 15.61 88 ILE A N 1
ATOM 640 C CA . ILE A 1 88 ? 24.712 49.911 8.494 1.00 15.67 88 ILE A CA 1
ATOM 641 C C . ILE A 1 88 ? 25.020 51.283 7.943 1.00 16.57 88 ILE A C 1
ATOM 642 O O . ILE A 1 88 ? 24.683 52.295 8.570 1.00 16.50 88 ILE A O 1
ATOM 647 N N . GLU A 1 89 ? 25.614 51.316 6.749 1.00 16.97 89 GLU A N 1
ATOM 648 C CA . GLU A 1 89 ? 25.947 52.568 6.062 1.00 17.96 89 GLU A CA 1
ATOM 649 C C . GLU A 1 89 ? 24.747 53.519 6.019 1.00 18.55 89 GLU A C 1
ATOM 650 O O . GLU A 1 89 ? 24.859 54.689 6.367 1.00 19.65 89 GLU A O 1
ATOM 656 N N . GLU A 1 90 ? 23.589 52.981 5.643 1.00 18.68 90 GLU A N 1
ATOM 657 C CA . GLU A 1 90 ? 22.376 53.772 5.498 1.00 18.92 90 GLU A CA 1
ATOM 658 C C . GLU A 1 90 ? 21.746 54.216 6.820 1.00 19.24 90 GLU A C 1
ATOM 659 O O . GLU A 1 90 ? 21.142 55.301 6.887 1.00 19.63 90 GLU A O 1
ATOM 665 N N . GLU A 1 91 ? 21.880 53.394 7.859 1.00 18.06 91 GLU A N 1
ATOM 666 C CA . GLU A 1 91 ? 21.397 53.789 9.192 1.00 18.96 91 GLU A CA 1
ATOM 667 C C . GLU A 1 91 ? 22.292 54.893 9.758 1.00 19.51 91 GLU A C 1
ATOM 668 O O . GLU A 1 91 ? 21.794 55.850 10.369 1.00 20.29 91 GLU A O 1
ATOM 674 N N . LEU A 1 92 ? 23.605 54.761 9.552 1.00 19.95 92 LEU A N 1
ATOM 675 C CA . LEU A 1 92 ? 24.559 55.773 10.049 1.00 20.47 92 LEU A CA 1
ATOM 676 C C . LEU A 1 92 ? 24.357 57.099 9.338 1.00 21.37 92 LEU A C 1
ATOM 677 O O . LEU A 1 92 ? 24.475 58.158 9.960 1.00 22.17 92 LEU A O 1
ATOM 682 N N . LEU A 1 93 ? 24.034 57.035 8.043 1.00 22.31 93 LEU A N 1
ATOM 683 C CA . LEU A 1 93 ? 23.744 58.224 7.254 1.00 23.14 93 LEU A CA 1
ATOM 684 C C . LEU A 1 93 ? 22.465 58.907 7.742 1.00 23.63 93 LEU A C 1
ATOM 685 O O . LEU A 1 93 ? 22.376 60.143 7.765 1.00 23.18 93 LEU A O 1
ATOM 690 N N . ALA A 1 94 ? 21.483 58.096 8.127 1.00 24.04 94 ALA A N 1
ATOM 691 C CA . ALA A 1 94 ? 20.168 58.598 8.520 1.00 24.72 94 ALA A CA 1
ATOM 692 C C . ALA A 1 94 ? 20.193 59.185 9.927 1.00 25.30 94 ALA A C 1
ATOM 693 O O . ALA A 1 94 ? 19.358 60.031 10.253 1.00 26.01 94 ALA A O 1
ATOM 695 N N . HIS A 1 95 ? 21.136 58.722 10.750 1.00 25.68 95 HIS A N 1
ATOM 696 C CA . HIS A 1 95 ? 21.251 59.127 12.159 1.00 26.29 95 HIS A CA 1
ATOM 697 C C . HIS A 1 95 ? 22.701 59.267 12.643 1.00 26.54 95 HIS A C 1
ATOM 698 O O . HIS A 1 95 ? 23.143 58.523 13.520 1.00 26.76 95 HIS A O 1
ATOM 705 N N . PRO A 1 96 ? 23.441 60.251 12.095 1.00 26.59 96 PRO A N 1
ATOM 706 C CA . PRO A 1 96 ? 24.852 60.386 12.466 1.00 26.88 96 PRO A CA 1
ATOM 707 C C . PRO A 1 96 ? 25.012 60.784 13.935 1.00 26.89 96 PRO A C 1
ATOM 708 O O . PRO A 1 96 ? 24.312 61.685 14.402 1.00 27.61 96 PRO A O 1
ATOM 712 N N . GLY A 1 97 ? 25.897 60.103 14.656 1.00 26.95 97 GLY A N 1
ATOM 713 C CA . GLY A 1 97 ? 26.125 60.408 16.070 1.00 26.80 97 GLY A CA 1
ATOM 714 C C . GLY A 1 97 ? 25.187 59.714 17.045 1.00 26.81 97 GLY A C 1
ATOM 715 O O . GLY A 1 97 ? 25.395 59.786 18.257 1.00 27.75 97 GLY A O 1
ATOM 716 N N . ALA A 1 98 ? 24.162 59.039 16.532 1.00 26.16 98 ALA A N 1
ATOM 717 C CA . ALA A 1 98 ? 23.266 58.249 17.386 1.00 25.31 98 ALA A CA 1
ATOM 718 C C . ALA A 1 98 ? 23.965 57.070 18.066 1.00 24.90 98 ALA A C 1
ATOM 719 O O . ALA A 1 98 ? 23.643 56.729 19.206 1.00 25.35 98 ALA A O 1
ATOM 721 N N . TYR A 1 99 ? 24.928 56.456 17.377 1.00 23.71 99 TYR A N 1
ATOM 722 C CA . TYR A 1 99 ? 25.518 55.195 17.828 1.00 23.12 99 TYR A CA 1
ATOM 723 C C . TYR A 1 99 ? 26.985 55.310 18.194 1.00 23.18 99 TYR A C 1
ATOM 724 O O . TYR A 1 99 ? 27.765 55.901 17.439 1.00 23.80 99 TYR A O 1
ATOM 733 N N . GLN A 1 100 ? 27.359 54.725 19.327 1.00 22.92 100 GLN A N 1
ATOM 734 C CA . GLN A 1 100 ? 28.755 54.714 19.774 1.00 23.04 100 GLN A CA 1
ATOM 735 C C . GLN A 1 100 ? 29.470 53.402 19.419 1.00 22.22 100 GLN A C 1
ATOM 736 O O . GLN A 1 100 ? 30.699 53.300 19.524 1.00 22.27 100 GLN A O 1
ATOM 742 N N . GLY A 1 101 ? 28.693 52.407 18.994 1.00 20.85 101 GLY A N 1
ATOM 743 C CA . GLY A 1 101 ? 29.235 51.098 18.663 1.00 19.50 101 GLY A CA 1
ATOM 744 C C . GLY A 1 101 ? 28.281 50.264 17.834 1.00 19.21 101 GLY A C 1
ATOM 745 O O . GLY A 1 101 ? 27.075 50.508 17.823 1.00 19.20 101 GLY A O 1
ATOM 746 N N . ILE A 1 102 ? 28.854 49.299 17.124 1.00 18.18 102 ILE A N 1
ATOM 747 C CA . ILE A 1 102 ? 28.095 48.299 16.393 1.00 17.98 102 ILE A CA 1
ATOM 748 C C . ILE A 1 102 ? 28.293 46.963 17.090 1.00 18.00 102 ILE A C 1
ATOM 749 O O . ILE A 1 102 ? 29.424 46.578 17.424 1.00 18.87 102 ILE A O 1
ATOM 754 N N . VAL A 1 103 ? 27.192 46.263 17.345 1.00 17.53 103 VAL A N 1
ATOM 755 C CA . VAL A 1 103 ? 27.251 44.874 17.785 1.00 17.73 103 VAL A CA 1
ATOM 756 C C . VAL A 1 103 ? 26.751 44.023 16.627 1.00 18.06 103 VAL A C 1
ATOM 757 O O . VAL A 1 103 ? 25.570 44.033 16.301 1.00 18.62 103 VAL A O 1
ATOM 761 N N . LEU A 1 104 ? 27.684 43.332 15.986 1.00 17.87 104 LEU A N 1
ATOM 762 C CA . LEU A 1 104 ? 27.384 42.516 14.818 1.00 17.91 104 LEU A CA 1
ATOM 763 C C . LEU A 1 104 ? 27.188 41.080 15.266 1.00 17.88 104 LEU A C 1
ATOM 764 O O . LEU A 1 104 ? 28.126 40.425 15.745 1.00 17.98 104 LEU A O 1
ATOM 769 N N . SER A 1 105 ? 25.973 40.577 15.098 1.00 17.77 105 SER A N 1
ATOM 770 C CA . SER A 1 105 ? 25.676 39.229 15.542 1.00 17.56 105 SER A CA 1
ATOM 771 C C . SER A 1 105 ? 25.591 38.319 14.324 1.00 18.36 105 SER A C 1
ATOM 772 O O . SER A 1 105 ? 24.757 38.519 13.449 1.00 19.05 105 SER A O 1
ATOM 775 N N . THR A 1 106 ? 26.467 37.318 14.276 1.00 18.97 106 THR A N 1
ATOM 776 C CA . THR A 1 106 ? 26.462 36.378 13.161 1.00 19.23 106 THR A CA 1
ATOM 777 C C . THR A 1 106 ? 26.157 34.944 13.594 1.00 19.94 106 THR A C 1
ATOM 778 O O . THR A 1 106 ? 26.295 34.580 14.769 1.00 19.99 106 THR A O 1
ATOM 782 N N . LEU A 1 107 ? 25.693 34.157 12.632 1.00 20.36 107 LEU A N 1
ATOM 783 C CA . LEU A 1 107 ? 25.636 32.711 12.766 1.00 20.64 107 LEU A CA 1
ATOM 784 C C . LEU A 1 107 ? 27.090 32.223 12.809 1.00 20.98 107 LEU A C 1
ATOM 785 O O . LEU A 1 107 ? 28.013 32.993 12.517 1.00 19.90 107 LEU A O 1
ATOM 790 N N . PRO A 1 108 ? 27.303 30.955 13.203 1.00 22.05 108 PRO A N 1
ATOM 791 C CA . PRO A 1 108 ? 28.659 30.420 13.272 1.00 22.37 108 PRO A CA 1
ATOM 792 C C . PRO A 1 108 ? 29.311 30.288 11.904 1.00 22.93 108 PRO A C 1
ATOM 793 O O . PRO A 1 108 ? 28.607 30.032 10.920 1.00 21.94 108 PRO A O 1
ATOM 797 N N . PRO A 1 109 ? 30.653 30.432 11.849 1.00 23.59 109 PRO A N 1
ATOM 798 C CA . PRO A 1 109 ? 31.420 30.154 10.637 1.00 24.46 109 PRO A CA 1
ATOM 799 C C . PRO A 1 109 ? 31.043 28.768 10.175 1.00 24.69 109 PRO A C 1
ATOM 800 O O . PRO A 1 109 ? 30.907 27.860 11.004 1.00 25.05 109 PRO A O 1
ATOM 804 N N . GLY A 1 110 ? 30.850 28.609 8.874 1.00 25.15 110 GLY A N 1
ATOM 805 C CA . GLY A 1 110 ? 30.341 27.365 8.332 1.00 25.05 110 GLY A CA 1
ATOM 806 C C . GLY A 1 110 ? 28.868 27.449 7.998 1.00 25.09 110 GLY A C 1
ATOM 807 O O . GLY A 1 110 ? 28.361 26.643 7.225 1.00 25.94 110 GLY A O 1
ATOM 808 N N . LEU A 1 111 ? 28.182 28.433 8.582 1.00 24.75 111 LEU A N 1
ATOM 809 C CA . LEU A 1 111 ? 26.749 28.609 8.385 1.00 24.16 111 LEU A CA 1
ATOM 810 C C . LEU A 1 111 ? 26.429 30.054 8.007 1.00 23.18 111 LEU A C 1
ATOM 811 O O . LEU A 1 111 ? 25.456 30.314 7.290 1.00 23.42 111 LEU A O 1
ATOM 816 N N . SER A 1 112 ? 27.270 30.980 8.462 1.00 21.65 112 SER A N 1
ATOM 817 C CA . SER A 1 112 ? 27.011 32.404 8.282 1.00 19.62 112 SER A CA 1
ATOM 818 C C . SER A 1 112 ? 27.243 32.932 6.868 1.00 18.91 112 SER A C 1
ATOM 819 O O . SER A 1 112 ? 28.330 32.810 6.301 1.00 17.94 112 SER A O 1
ATOM 822 N N . ARG A 1 113 ? 26.198 33.520 6.301 1.00 17.64 113 ARG A N 1
ATOM 823 C CA . ARG A 1 113 ? 26.322 34.258 5.056 1.00 16.78 113 ARG A CA 1
ATOM 824 C C . ARG A 1 113 ? 27.154 35.539 5.251 1.00 16.37 113 ARG A C 1
ATOM 825 O O . ARG A 1 113 ? 28.007 35.872 4.424 1.00 15.97 113 ARG A O 1
ATOM 833 N N . TRP A 1 114 ? 26.887 36.276 6.332 1.00 15.59 114 TRP A N 1
ATOM 834 C CA . TRP A 1 114 ? 27.612 37.517 6.568 1.00 15.46 114 TRP A CA 1
ATOM 835 C C . TRP A 1 114 ? 29.115 37.300 6.751 1.00 15.33 114 TRP A C 1
ATOM 836 O O . TRP A 1 114 ? 29.900 38.092 6.264 1.00 16.01 114 TRP A O 1
ATOM 847 N N . LEU A 1 115 ? 29.493 36.212 7.410 1.00 16.18 115 LEU A N 1
ATOM 848 C CA . LEU A 1 115 ? 30.918 35.883 7.573 1.00 16.68 115 LEU A CA 1
ATOM 849 C C . LEU A 1 115 ? 31.546 35.532 6.221 1.00 17.23 115 LEU A C 1
ATOM 850 O O . LEU A 1 115 ? 32.668 35.940 5.931 1.00 17.36 115 LEU A O 1
ATOM 855 N N . ARG A 1 116 ? 30.806 34.807 5.388 1.00 17.44 116 ARG A N 1
ATOM 856 C CA . ARG A 1 116 ? 31.296 34.482 4.042 1.00 17.66 116 ARG A CA 1
ATOM 857 C C . ARG A 1 116 ? 31.526 35.747 3.213 1.00 18.04 116 ARG A C 1
ATOM 858 O O . ARG A 1 116 ? 32.375 35.785 2.310 1.00 19.22 116 ARG A O 1
ATOM 866 N N . LEU A 1 117 ? 30.737 36.771 3.519 1.00 17.97 117 LEU A N 1
ATOM 867 C CA . LEU A 1 117 ? 30.804 38.053 2.835 1.00 18.70 117 LEU A CA 1
ATOM 868 C C . LEU A 1 117 ? 31.773 39.012 3.513 1.00 18.86 117 LEU A C 1
ATOM 869 O O . LEU A 1 117 ? 31.952 40.142 3.062 1.00 19.37 117 LEU A O 1
ATOM 874 N N . ASP A 1 118 ? 32.401 38.550 4.592 1.00 19.22 118 ASP A N 1
ATOM 875 C CA . ASP A 1 118 ? 33.449 39.318 5.270 1.00 19.82 118 ASP A CA 1
ATOM 876 C C . ASP A 1 118 ? 32.871 40.558 5.962 1.00 19.34 118 ASP A C 1
ATOM 877 O O . ASP A 1 118 ? 33.556 41.569 6.144 1.00 18.80 118 ASP A O 1
ATOM 882 N N . VAL A 1 119 ? 31.605 40.478 6.351 1.00 18.71 119 VAL A N 1
ATOM 883 C CA . VAL A 1 119 ? 30.941 41.608 6.990 1.00 18.92 119 VAL A CA 1
ATOM 884 C C . VAL A 1 119 ? 31.636 42.017 8.293 1.00 19.17 119 VAL A C 1
ATOM 885 O O . VAL A 1 119 ? 31.677 43.198 8.622 1.00 19.21 119 VAL A O 1
ATOM 889 N N . HIS A 1 120 ? 32.188 41.032 9.002 1.00 20.24 120 HIS A N 1
ATOM 890 C CA . HIS A 1 120 ? 32.833 41.233 10.315 1.00 20.88 120 HIS A CA 1
ATOM 891 C C . HIS A 1 120 ? 34.062 42.126 10.252 1.00 21.89 120 HIS A C 1
ATOM 892 O O . HIS A 1 120 ? 34.344 42.865 11.205 1.00 22.10 120 HIS A O 1
ATOM 899 N N . THR A 1 121 ? 34.786 42.073 9.139 1.00 22.26 121 THR A N 1
ATOM 900 C CA . THR A 1 121 ? 35.933 42.948 8.993 1.00 22.60 121 THR A CA 1
ATOM 901 C C . THR A 1 121 ? 35.565 44.198 8.188 1.00 22.49 121 THR A C 1
ATOM 902 O O . THR A 1 121 ? 36.026 45.292 8.491 1.00 23.03 121 THR A O 1
ATOM 906 N N . GLN A 1 122 ? 34.694 44.061 7.192 1.00 22.09 122 GLN A N 1
ATOM 907 C CA . GLN A 1 122 ? 34.310 45.223 6.404 1.00 22.67 122 GLN A CA 1
ATOM 908 C C . GLN A 1 122 ? 33.528 46.260 7.212 1.00 22.64 122 GLN A C 1
ATOM 909 O O . GLN A 1 122 ? 33.574 47.439 6.899 1.00 21.76 122 GLN A O 1
ATOM 915 N N . ALA A 1 123 ? 32.821 45.809 8.249 1.00 23.37 123 ALA A N 1
ATOM 916 C CA . ALA A 1 123 ? 32.043 46.698 9.123 1.00 24.52 123 ALA A CA 1
ATOM 917 C C . ALA A 1 123 ? 32.903 47.749 9.842 1.00 25.09 123 ALA A C 1
ATOM 918 O O . ALA A 1 123 ? 32.390 48.780 10.287 1.00 24.68 123 ALA A O 1
ATOM 920 N N . GLU A 1 124 ? 34.210 47.498 9.930 1.00 25.73 124 GLU A N 1
ATOM 921 C CA . GLU A 1 124 ? 35.147 48.443 10.563 1.00 26.46 124 GLU A CA 1
ATOM 922 C C . GLU A 1 124 ? 35.376 49.736 9.763 1.00 26.01 124 GLU A C 1
ATOM 923 O O . GLU A 1 124 ? 35.804 50.753 10.316 1.00 25.60 124 GLU A O 1
ATOM 929 N N . ARG A 1 125 ? 35.087 49.711 8.465 1.00 25.47 125 ARG A N 1
ATOM 930 C CA . ARG A 1 125 ? 35.393 50.849 7.599 1.00 25.55 125 ARG A CA 1
ATOM 931 C C . ARG A 1 125 ? 34.577 52.116 7.917 1.00 24.97 125 ARG A C 1
ATOM 932 O O . ARG A 1 125 ? 34.919 53.227 7.469 1.00 25.65 125 ARG A O 1
ATOM 940 N N . PHE A 1 126 ? 33.494 51.952 8.670 1.00 23.91 126 PHE A N 1
ATOM 941 C CA . PHE A 1 126 ? 32.609 53.070 8.983 1.00 23.08 126 PHE A CA 1
ATOM 942 C C . PHE A 1 126 ? 33.187 54.036 10.008 1.00 23.24 126 PHE A C 1
ATOM 943 O O . PHE A 1 126 ? 32.844 55.225 10.016 1.00 23.23 126 PHE A O 1
ATOM 951 N N . GLY A 1 127 ? 34.069 53.520 10.851 1.00 23.66 127 GLY A N 1
ATOM 952 C CA . GLY A 1 127 ? 34.741 54.343 11.842 1.00 23.80 127 GLY A CA 1
ATOM 953 C C . GLY A 1 127 ? 34.222 54.146 13.250 1.00 23.90 127 GLY A C 1
ATOM 954 O O . GLY A 1 127 ? 34.674 54.832 14.156 1.00 24.42 127 GLY A O 1
ATOM 955 N N . LEU A 1 128 ? 33.271 53.225 13.439 1.00 23.44 128 LEU A N 1
ATOM 956 C CA . LEU A 1 128 ? 32.772 52.895 14.785 1.00 23.27 128 LEU A CA 1
ATOM 957 C C . LEU A 1 128 ? 33.388 51.600 15.297 1.00 23.20 128 LEU A C 1
ATOM 958 O O . LEU A 1 128 ? 33.738 50.729 14.510 1.00 22.99 128 LEU A O 1
ATOM 963 N N . PRO A 1 129 ? 33.549 51.474 16.625 1.00 23.46 129 PRO A N 1
ATOM 964 C CA . PRO A 1 129 ? 33.949 50.201 17.213 1.00 23.29 129 PRO A CA 1
ATOM 965 C C . PRO A 1 129 ? 32.955 49.087 16.877 1.00 23.62 129 PRO A C 1
ATOM 966 O O . PRO A 1 129 ? 31.747 49.313 16.900 1.00 23.59 129 PRO A O 1
ATOM 970 N N . VAL A 1 130 ? 33.475 47.910 16.531 1.00 23.08 130 VAL A N 1
ATOM 971 C CA . VAL A 1 130 ? 32.643 46.767 16.188 1.00 22.45 130 VAL A CA 1
ATOM 972 C C . VAL A 1 130 ? 32.861 45.649 17.197 1.00 22.48 130 VAL A C 1
ATOM 973 O O . VAL A 1 130 ? 33.995 45.200 17.398 1.00 22.32 130 VAL A O 1
ATOM 977 N N . ILE A 1 131 ? 31.786 45.230 17.864 1.00 21.81 131 ILE A N 1
ATOM 978 C CA . ILE A 1 131 ? 31.824 44.030 18.674 1.00 22.04 131 ILE A CA 1
ATOM 979 C C . ILE A 1 131 ? 31.184 42.910 17.869 1.00 22.20 131 ILE A C 1
ATOM 980 O O . ILE A 1 131 ? 30.016 43.002 17.491 1.00 22.54 131 ILE A O 1
ATOM 985 N N . HIS A 1 132 ? 31.953 41.861 17.595 1.00 22.63 132 HIS A N 1
ATOM 986 C CA . HIS A 1 132 ? 31.430 40.711 16.855 1.00 22.90 132 HIS A CA 1
ATOM 987 C C . HIS A 1 132 ? 31.057 39.571 17.782 1.00 23.29 132 HIS A C 1
ATOM 988 O O . HIS A 1 132 ? 31.889 39.097 18.566 1.00 23.40 132 HIS A O 1
ATOM 995 N N . VAL A 1 133 ? 29.801 39.138 17.687 1.00 23.78 133 VAL A N 1
ATOM 996 C CA . VAL A 1 133 ? 29.276 38.006 18.457 1.00 24.86 133 VAL A CA 1
ATOM 997 C C . VAL A 1 133 ? 28.862 36.854 17.542 1.00 25.59 133 VAL A C 1
ATOM 998 O O . VAL A 1 133 ? 28.116 37.042 16.583 1.00 25.09 133 VAL A O 1
ATOM 1002 N N . ILE A 1 134 ? 29.346 35.660 17.865 1.00 26.54 134 ILE A N 1
ATOM 1003 C CA . ILE A 1 134 ? 28.998 34.451 17.137 1.00 28.10 134 ILE A CA 1
ATOM 1004 C C . ILE A 1 134 ? 27.900 33.715 17.889 1.00 28.75 134 ILE A C 1
ATOM 1005 O O . ILE A 1 134 ? 28.013 33.471 19.094 1.00 28.70 134 ILE A O 1
ATOM 1010 N N . ALA A 1 135 ? 26.845 33.362 17.163 1.00 29.72 135 ALA A N 1
ATOM 1011 C CA . ALA A 1 135 ? 25.653 32.776 17.753 1.00 30.66 135 ALA A CA 1
ATOM 1012 C C . ALA A 1 135 ? 25.242 31.488 17.055 1.00 31.62 135 ALA A C 1
ATOM 1013 O O . ALA A 1 135 ? 24.891 30.497 17.715 1.00 32.78 135 ALA A O 1
ATOM 1015 N N . ARG B 1 3 ? 29.272 29.063 -22.965 1.00 28.16 3 ARG B N 1
ATOM 1016 C CA . ARG B 1 3 ? 28.087 29.352 -22.105 1.00 28.29 3 ARG B CA 1
ATOM 1017 C C . ARG B 1 3 ? 28.402 30.426 -21.053 1.00 27.37 3 ARG B C 1
ATOM 1018 O O . ARG B 1 3 ? 29.407 30.334 -20.345 1.00 27.57 3 ARG B O 1
ATOM 1026 N N . TYR B 1 4 ? 27.542 31.437 -20.975 1.00 26.21 4 TYR B N 1
ATOM 1027 C CA . TYR B 1 4 ? 27.761 32.590 -20.105 1.00 25.31 4 TYR B CA 1
ATOM 1028 C C . TYR B 1 4 ? 26.783 32.594 -18.942 1.00 24.38 4 TYR B C 1
ATOM 1029 O O . TYR B 1 4 ? 25.586 32.341 -19.116 1.00 24.34 4 TYR B O 1
ATOM 1038 N N . LEU B 1 5 ? 27.317 32.871 -17.752 1.00 22.57 5 LEU B N 1
ATOM 1039 C CA . LEU B 1 5 ? 26.515 33.110 -16.565 1.00 21.19 5 LEU B CA 1
ATOM 1040 C C . LEU B 1 5 ? 26.176 34.600 -16.514 1.00 20.38 5 LEU B C 1
ATOM 1041 O O . LEU B 1 5 ? 27.051 35.453 -16.287 1.00 19.65 5 LEU B O 1
ATOM 1046 N N . VAL B 1 6 ? 24.908 34.915 -16.771 1.00 19.07 6 VAL B N 1
ATOM 1047 C CA . VAL B 1 6 ? 24.459 36.290 -16.797 1.00 18.48 6 VAL B CA 1
ATOM 1048 C C . VAL B 1 6 ? 23.805 36.617 -15.476 1.00 18.16 6 VAL B C 1
ATOM 1049 O O . VAL B 1 6 ? 22.762 36.053 -15.125 1.00 18.61 6 VAL B O 1
ATOM 1053 N N . VAL B 1 7 ? 24.450 37.511 -14.731 1.00 17.98 7 VAL B N 1
ATOM 1054 C CA . VAL B 1 7 ? 23.976 37.891 -13.409 1.00 17.44 7 VAL B CA 1
ATOM 1055 C C . VAL B 1 7 ? 23.270 39.239 -13.512 1.00 17.37 7 VAL B C 1
ATOM 1056 O O . VAL B 1 7 ? 23.874 40.289 -13.818 1.00 16.88 7 VAL B O 1
ATOM 1060 N N . ALA B 1 8 ? 21.957 39.183 -13.304 1.00 17.52 8 ALA B N 1
ATOM 1061 C CA . ALA B 1 8 ? 21.077 40.325 -13.478 1.00 18.48 8 ALA B CA 1
ATOM 1062 C C . ALA B 1 8 ? 1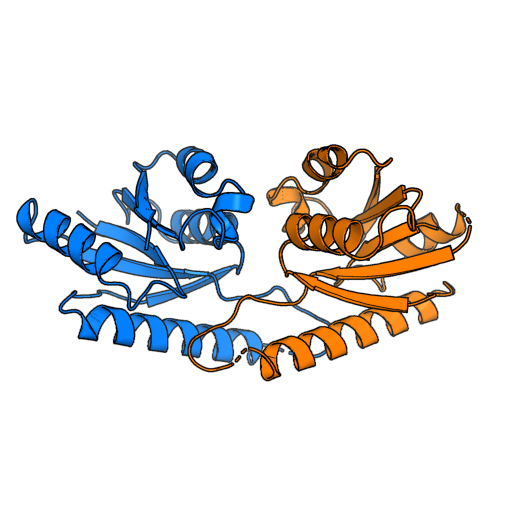9.733 40.053 -12.836 1.00 18.84 8 ALA B C 1
ATOM 1063 O O . ALA B 1 8 ? 19.279 38.901 -12.754 1.00 18.60 8 ALA B O 1
ATOM 1065 N N . HIS B 1 9 ? 19.093 41.130 -12.411 1.00 20.29 9 HIS B N 1
ATOM 1066 C CA . HIS B 1 9 ? 17.743 41.065 -11.913 1.00 21.24 9 HIS B CA 1
ATOM 1067 C C . HIS B 1 9 ? 16.973 42.262 -12.466 1.00 22.18 9 HIS B C 1
ATOM 1068 O O . HIS B 1 9 ? 16.272 42.140 -13.466 1.00 22.22 9 HIS B O 1
ATOM 1075 N N . ARG B 1 10 ? 17.145 43.424 -11.846 1.00 22.62 10 ARG B N 1
ATOM 1076 C CA . ARG B 1 10 ? 16.443 44.641 -12.262 1.00 24.39 10 ARG B CA 1
ATOM 1077 C C . ARG B 1 10 ? 16.816 45.071 -13.684 1.00 24.72 10 ARG B C 1
ATOM 1078 O O . ARG B 1 10 ? 15.984 45.600 -14.418 1.00 26.05 10 ARG B O 1
ATOM 1086 N N . THR B 1 11 ? 18.059 44.810 -14.076 1.00 24.57 11 THR B N 1
ATOM 1087 C CA . THR B 1 11 ? 18.577 45.235 -15.375 1.00 24.42 11 THR B CA 1
ATOM 1088 C C . THR B 1 11 ? 18.331 44.220 -16.501 1.00 24.84 11 THR B C 1
ATOM 1089 O O . THR B 1 11 ? 18.879 44.374 -17.596 1.00 24.81 11 THR B O 1
ATOM 1093 N N . ALA B 1 12 ? 17.534 43.184 -16.230 1.00 25.48 12 ALA B N 1
ATOM 1094 C CA . ALA B 1 12 ? 17.218 42.161 -17.243 1.00 26.64 12 ALA B CA 1
ATOM 1095 C C . ALA B 1 12 ? 16.480 42.723 -18.472 1.00 27.76 12 ALA B C 1
ATOM 1096 O O . ALA B 1 12 ? 16.541 42.131 -19.553 1.00 27.65 12 ALA B O 1
ATOM 1098 N N . LYS B 1 13 ? 15.791 43.852 -18.297 1.00 29.40 13 LYS B N 1
ATOM 1099 C CA . LYS B 1 13 ? 15.019 44.485 -19.376 1.00 30.86 13 LYS B CA 1
ATOM 1100 C C . LYS B 1 13 ? 15.804 45.588 -20.086 1.00 31.95 13 LYS B C 1
ATOM 1101 O O . LYS B 1 13 ? 15.355 46.134 -21.105 1.00 32.42 13 LYS B O 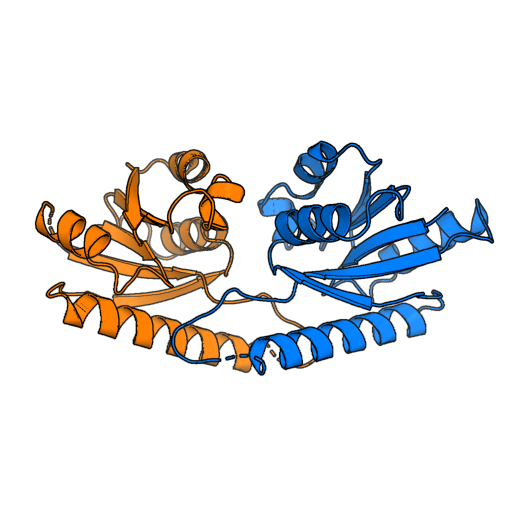1
ATOM 1103 N N . SER B 1 14 ? 16.978 45.901 -19.548 1.00 32.68 14 SER B N 1
ATOM 1104 C CA . SER B 1 14 ? 17.782 47.026 -19.998 1.00 32.93 14 SER B CA 1
ATOM 1105 C C . SER B 1 14 ? 18.387 46.815 -21.388 1.00 33.19 14 SER B C 1
ATOM 1106 O O . SER B 1 14 ? 18.882 45.716 -21.697 1.00 33.33 14 SER B O 1
ATOM 1109 N N . PRO B 1 15 ? 18.389 47.882 -22.216 1.00 33.07 15 PRO B N 1
ATOM 1110 C CA . PRO B 1 15 ? 18.884 47.767 -23.588 1.00 33.03 15 PRO B CA 1
ATOM 1111 C C . PRO B 1 15 ? 20.385 47.545 -23.629 1.00 32.66 15 PRO B C 1
ATOM 1112 O O . PRO B 1 15 ? 20.881 46.886 -24.546 1.00 32.67 15 PRO B O 1
ATOM 1116 N N . GLU B 1 16 ? 21.093 48.092 -22.641 1.00 31.95 16 GLU B N 1
ATOM 1117 C CA . GLU B 1 16 ? 22.545 47.971 -22.546 1.00 31.56 16 GLU B CA 1
ATOM 1118 C C . GLU B 1 16 ? 22.985 46.512 -22.439 1.00 30.63 16 GLU B C 1
ATOM 1119 O O . GLU B 1 16 ? 23.915 46.094 -23.125 1.00 30.61 16 GLU B O 1
ATOM 1125 N N . LEU B 1 17 ? 22.310 45.741 -21.582 1.00 29.57 17 LEU B N 1
ATOM 1126 C CA . LEU B 1 17 ? 22.609 44.314 -21.427 1.00 28.68 17 LEU B CA 1
ATOM 1127 C C . LEU B 1 17 ? 22.294 43.534 -22.704 0.50 28.26 17 LEU B C 1
ATOM 1128 O O . LEU B 1 17 ? 23.091 42.706 -23.145 0.50 27.66 17 LEU B O 1
ATOM 1133 N N . ALA B 1 18 ? 21.124 43.793 -23.279 0.50 27.89 18 ALA B N 1
ATOM 1134 C CA . ALA B 1 18 ? 20.777 43.215 -24.568 0.30 27.94 18 ALA B CA 1
ATOM 1135 C C . ALA B 1 18 ? 21.864 43.542 -25.589 0.50 27.86 18 ALA B C 1
ATOM 1136 O O . ALA B 1 18 ? 22.401 42.644 -26.229 1.00 28.32 18 ALA B O 1
ATOM 1138 N N . ALA B 1 19 ? 22.189 44.826 -25.726 1.00 28.15 19 ALA B N 1
ATOM 1139 C CA . ALA B 1 19 ? 23.242 45.275 -26.639 1.00 27.72 19 ALA B CA 1
ATOM 1140 C C . ALA B 1 19 ? 24.529 44.474 -26.445 1.00 27.72 19 ALA B C 1
ATOM 1141 O O . ALA B 1 19 ? 25.134 44.005 -27.411 1.00 27.95 19 ALA B O 1
ATOM 1143 N N . LYS B 1 20 ? 24.929 44.287 -25.190 0.40 27.15 20 LYS B N 1
ATOM 1144 C CA . LYS B 1 20 ? 26.139 43.531 -24.881 0.30 26.84 20 LYS B CA 1
ATOM 1145 C C . LYS B 1 20 ? 26.029 42.051 -25.256 1.00 26.62 20 LYS B C 1
ATOM 1146 O O . LYS B 1 20 ? 26.975 41.463 -25.782 1.00 27.27 20 LYS B O 1
ATOM 1152 N N . LEU B 1 21 ? 24.884 41.437 -24.981 1.00 26.70 21 LEU B N 1
ATOM 1153 C CA . LEU B 1 21 ? 24.721 40.018 -25.303 1.00 26.12 21 LEU B CA 1
ATOM 1154 C C . LEU B 1 21 ? 24.645 39.807 -26.831 1.00 26.64 21 LEU B C 1
ATOM 1155 O O . LEU B 1 21 ? 25.110 38.788 -27.327 1.00 27.14 21 LEU B O 1
ATOM 1160 N N . LYS B 1 22 ? 24.100 40.793 -27.549 0.20 27.19 22 LYS B N 1
ATOM 1161 C CA . LYS B 1 22 ? 24.068 40.795 -29.023 1.00 27.77 22 LYS B CA 1
ATOM 1162 C C . LYS B 1 22 ? 25.461 40.889 -29.637 1.00 28.22 22 LYS B C 1
ATOM 1163 O O . LYS B 1 22 ? 25.727 40.295 -30.685 0.50 28.36 22 LYS B O 1
ATOM 1169 N N . GLU B 1 23 ? 26.337 41.657 -28.990 1.00 28.97 23 GLU B N 1
ATOM 1170 C CA . GLU B 1 23 ? 27.741 41.751 -29.391 1.00 29.53 23 GLU B CA 1
ATOM 1171 C C . GLU B 1 23 ? 28.418 40.393 -29.250 1.00 29.79 23 GLU B C 1
ATOM 1172 O O . GLU B 1 23 ? 29.233 40.017 -30.092 1.00 30.37 23 GLU B O 1
ATOM 1178 N N . LEU B 1 24 ? 28.074 39.661 -28.190 1.00 30.16 24 LEU B N 1
ATOM 1179 C CA . LEU B 1 24 ? 28.648 38.334 -27.940 0.50 30.32 24 LEU B CA 1
ATOM 1180 C C . LEU B 1 24 ? 28.092 37.294 -28.913 1.00 30.67 24 LEU B C 1
ATOM 1181 O O . LEU B 1 24 ? 28.558 36.153 -28.959 0.60 30.90 24 LEU B O 1
ATOM 1186 N N . ALA B 1 31 ? 26.941 30.941 -28.809 1.00 31.83 31 ALA B N 1
ATOM 1187 C CA . ALA B 1 31 ? 26.933 31.209 -27.367 1.00 31.52 31 ALA B CA 1
ATOM 1188 C C . ALA B 1 31 ? 25.573 30.913 -26.723 1.00 31.32 31 ALA B C 1
ATOM 1189 O O . ALA B 1 31 ? 24.525 31.091 -27.352 1.00 31.83 31 ALA B O 1
ATOM 1191 N N . ARG B 1 32 ? 25.605 30.444 -25.474 1.00 30.93 32 ARG B N 1
ATOM 1192 C CA . ARG B 1 32 ? 24.400 30.156 -24.690 1.00 30.43 32 ARG B CA 1
ATOM 1193 C C . ARG B 1 32 ? 24.421 31.024 -23.432 1.00 29.86 32 ARG B C 1
ATOM 1194 O O . ARG B 1 32 ? 25.494 31.348 -22.920 1.00 30.04 32 ARG B O 1
ATOM 1202 N N . PHE B 1 33 ? 23.240 31.385 -22.932 1.00 28.96 33 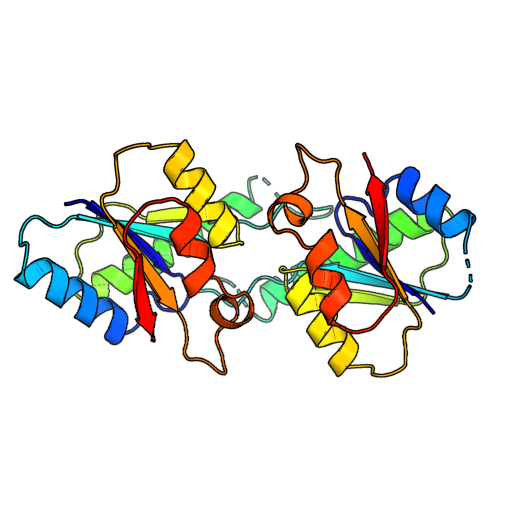PHE B N 1
ATOM 1203 C CA . PHE B 1 33 ? 23.147 32.229 -21.737 1.00 27.89 33 PHE B CA 1
ATOM 1204 C C . PHE B 1 33 ? 22.270 31.601 -20.655 1.00 27.00 33 PHE B C 1
ATOM 1205 O O . PHE B 1 33 ? 21.153 31.138 -20.926 1.00 27.21 33 PHE B O 1
ATOM 1213 N N . VAL B 1 34 ? 22.775 31.605 -19.423 1.00 24.95 34 VAL B N 1
ATOM 1214 C CA . VAL B 1 34 ? 21.992 31.192 -18.265 1.00 23.81 34 VAL B CA 1
ATOM 1215 C C . VAL B 1 34 ? 21.866 32.428 -17.371 1.00 23.03 34 VAL B C 1
ATOM 1216 O O . VAL B 1 34 ? 22.865 33.088 -17.064 1.00 23.42 34 VAL B O 1
ATOM 1220 N N . LEU B 1 35 ? 20.640 32.741 -16.973 1.00 21.88 35 LEU B N 1
ATOM 1221 C CA . LEU B 1 35 ? 20.380 33.923 -16.161 1.00 21.00 35 LEU B CA 1
ATOM 1222 C C . LEU B 1 35 ? 20.312 33.573 -14.679 1.00 20.19 35 LEU B C 1
ATOM 1223 O O . LEU B 1 35 ? 19.475 32.791 -14.238 1.00 19.91 35 LEU B O 1
ATOM 1228 N N . LEU B 1 36 ? 21.231 34.146 -13.909 1.00 18.59 36 LEU B N 1
ATOM 1229 C CA . LEU B 1 36 ? 21.269 33.906 -12.475 1.00 18.19 36 LEU B CA 1
ATOM 1230 C C . LEU B 1 36 ? 20.768 35.172 -11.805 1.00 17.53 36 LEU B C 1
ATOM 1231 O O . LEU B 1 36 ? 21.348 36.260 -11.969 1.00 17.70 36 LEU B O 1
ATOM 1236 N N . VAL B 1 37 ? 19.663 35.022 -11.088 1.00 17.10 37 VAL B N 1
ATOM 1237 C CA . VAL B 1 37 ? 18.950 36.152 -10.514 1.00 16.19 37 VAL B CA 1
ATOM 1238 C C . VAL B 1 37 ? 19.109 36.161 -8.996 1.00 16.43 37 VAL B C 1
ATOM 1239 O O . VAL B 1 37 ? 18.497 35.377 -8.280 1.00 16.01 37 VAL B O 1
ATOM 1243 N N . PRO B 1 38 ? 19.997 37.033 -8.489 1.00 16.63 38 PRO B N 1
ATOM 1244 C CA . PRO B 1 38 ? 20.151 37.069 -7.042 1.00 16.46 38 PRO B CA 1
ATOM 1245 C C . PRO B 1 38 ? 18.895 37.657 -6.420 1.00 17.14 38 PRO B C 1
ATOM 1246 O O . PRO B 1 38 ? 18.649 38.869 -6.516 1.00 17.51 38 PRO B O 1
ATOM 1250 N N . ALA B 1 39 ? 18.109 36.796 -5.792 1.00 17.06 39 ALA B N 1
ATOM 1251 C CA . ALA B 1 39 ? 16.802 37.201 -5.281 1.00 17.53 39 ALA B CA 1
ATOM 1252 C C . ALA B 1 39 ? 16.311 36.432 -4.056 1.00 17.53 39 ALA B C 1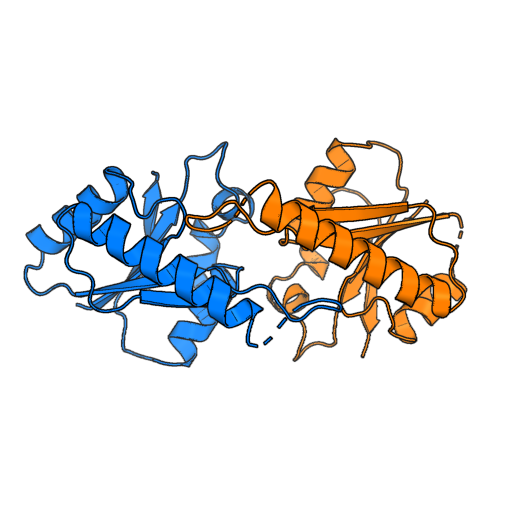
ATOM 1253 O O . ALA B 1 39 ? 15.283 36.801 -3.478 1.00 17.72 39 ALA B O 1
ATOM 1255 N N . VAL B 1 40 ? 17.016 35.378 -3.659 1.00 17.38 40 VAL B N 1
ATOM 1256 C CA . VAL B 1 40 ? 16.579 34.558 -2.532 1.00 18.30 40 VAL B CA 1
ATOM 1257 C C . VAL B 1 40 ? 17.127 35.115 -1.215 1.00 18.82 40 VAL B C 1
ATOM 1258 O O . VAL B 1 40 ? 18.340 35.027 -0.951 1.00 18.13 40 VAL B O 1
ATOM 1262 N N . PRO B 1 41 ? 16.235 35.666 -0.374 1.00 19.64 41 PRO B N 1
ATOM 1263 C CA . PRO B 1 41 ? 16.702 36.133 0.930 1.00 19.86 41 PRO B CA 1
ATOM 1264 C C . PRO B 1 41 ? 16.865 34.962 1.906 1.00 20.29 41 PRO B C 1
ATOM 1265 O O . PRO B 1 41 ? 16.242 33.912 1.711 1.00 20.14 41 PRO B O 1
ATOM 1269 N N . PRO B 1 42 ? 17.687 35.139 2.954 1.00 21.05 42 PRO B N 1
ATOM 1270 C CA . PRO B 1 42 ? 17.851 34.092 3.951 1.00 21.69 42 PRO B CA 1
ATOM 1271 C C . PRO B 1 42 ? 16.569 33.884 4.755 1.00 22.97 42 PRO B C 1
ATOM 1272 O O . PRO B 1 42 ? 15.717 34.785 4.791 1.00 22.90 42 PRO B O 1
ATOM 1276 N N . PRO B 1 43 ? 16.427 32.702 5.388 1.00 24.12 43 PRO B N 1
ATOM 1277 C CA . PRO B 1 43 ? 15.248 32.365 6.183 1.00 25.21 43 PRO B CA 1
ATOM 1278 C C . PRO B 1 43 ? 14.971 33.398 7.269 1.00 25.94 43 PRO B C 1
ATOM 1279 O O . PRO B 1 43 ? 15.909 33.967 7.821 1.00 26.25 43 PRO B O 1
ATOM 1283 N N . GLY B 1 44 ? 13.693 33.635 7.560 1.00 26.57 44 GLY B N 1
ATOM 1284 C CA . GLY B 1 44 ? 13.301 34.595 8.588 1.00 27.71 44 GLY B CA 1
ATOM 1285 C C . GLY B 1 44 ? 12.334 34.014 9.604 1.00 28.74 44 GLY B C 1
ATOM 1286 O O . GLY B 1 44 ? 12.125 32.789 9.656 1.00 28.72 44 GLY B O 1
ATOM 1287 N N . TRP B 1 45 ? 11.729 34.902 10.391 1.00 29.59 45 TRP B N 1
ATOM 1288 C CA . TRP B 1 45 ? 10.857 34.510 11.506 1.00 30.87 45 TRP B CA 1
ATOM 1289 C C . TRP B 1 45 ? 9.400 34.325 11.099 1.00 31.29 45 TRP B C 1
ATOM 1290 O O . TRP B 1 45 ? 8.670 33.566 11.736 1.00 31.82 45 TRP B O 1
ATOM 1301 N N . VAL B 1 46 ? 8.984 35.032 10.052 1.00 32.15 46 VAL B N 1
ATOM 1302 C CA . VAL B 1 46 ? 7.573 35.084 9.660 1.00 32.97 46 VAL B CA 1
ATOM 1303 C C . VAL B 1 46 ? 7.318 34.294 8.371 1.00 33.76 46 VAL B C 1
ATOM 1304 O O . VAL B 1 46 ? 6.301 33.610 8.253 1.00 34.41 46 VAL B O 1
ATOM 1308 N N . TYR B 1 47 ? 8.249 34.375 7.423 1.00 34.18 47 TYR B N 1
ATOM 1309 C CA . TYR B 1 47 ? 8.068 33.762 6.106 0.50 34.56 47 TYR B CA 1
ATOM 1310 C C . TYR B 1 47 ? 9.100 32.682 5.751 1.00 34.77 47 TYR B C 1
ATOM 1311 O O . TYR B 1 47 ? 9.864 32.217 6.594 1.00 35.23 47 TYR B O 1
ATOM 1320 N N . GLU B 1 49 ? 10.819 29.694 4.364 1.00 36.90 49 GLU B N 1
ATOM 1321 C CA . GLU B 1 49 ? 11.881 29.331 3.429 1.00 36.76 49 GLU B CA 1
ATOM 1322 C C . GLU B 1 49 ? 11.308 28.889 2.087 1.00 36.62 49 GLU B C 1
ATOM 1323 O O . GLU B 1 49 ? 11.774 29.337 1.037 1.00 36.06 49 GLU B O 1
ATOM 1329 N N . ASN B 1 50 ? 10.314 28.001 2.131 1.00 36.69 50 ASN B N 1
ATOM 1330 C CA . ASN B 1 50 ? 9.590 27.581 0.933 1.00 36.89 50 ASN B CA 1
ATOM 1331 C C . ASN B 1 50 ? 8.872 28.762 0.288 1.00 36.62 50 ASN B C 1
ATOM 1332 O O . ASN B 1 50 ? 8.874 28.892 -0.933 1.00 36.47 50 ASN B O 1
ATOM 1337 N N . GLU B 1 51 ? 8.286 29.628 1.118 1.00 36.41 51 GLU B N 1
ATOM 1338 C CA . GLU B 1 51 ? 7.564 30.810 0.643 1.00 36.36 51 GLU B CA 1
ATOM 1339 C C . GLU B 1 51 ? 8.467 31.827 -0.058 1.00 35.70 51 GLU B C 1
ATOM 1340 O O . GLU B 1 51 ? 8.156 32.271 -1.164 1.00 35.85 51 GLU B O 1
ATOM 1346 N N . VAL B 1 52 ? 9.578 32.196 0.577 1.00 35.14 52 VAL B N 1
ATOM 1347 C CA . VAL B 1 52 ? 10.449 33.226 0.007 1.00 34.27 52 VAL B CA 1
ATOM 1348 C C . VAL B 1 52 ? 11.183 32.724 -1.237 1.00 33.27 52 VAL B C 1
ATOM 1349 O O . VAL B 1 52 ? 11.436 33.496 -2.159 1.00 33.28 52 VAL B O 1
ATOM 1353 N N . ARG B 1 53 ? 11.494 31.428 -1.258 1.00 32.32 53 ARG B N 1
ATOM 1354 C CA . ARG B 1 53 ? 12.106 30.785 -2.423 1.00 31.30 53 ARG B CA 1
ATOM 1355 C C . ARG B 1 53 ? 11.161 30.845 -3.622 1.00 30.08 53 ARG B C 1
ATOM 1356 O O . ARG B 1 53 ? 11.561 31.228 -4.723 1.00 29.22 53 ARG B O 1
ATOM 1364 N N . ARG B 1 54 ? 9.905 30.481 -3.376 1.00 28.56 54 ARG B N 1
ATOM 1365 C CA . ARG B 1 54 ? 8.849 30.515 -4.372 1.00 27.62 54 ARG B CA 1
ATOM 1366 C C . ARG B 1 54 ? 8.744 31.900 -5.010 1.00 26.76 54 ARG B C 1
ATOM 1367 O O . ARG B 1 54 ? 8.746 32.033 -6.238 1.00 26.44 54 ARG B O 1
ATOM 1375 N N . ARG B 1 55 ? 8.661 32.927 -4.162 1.00 26.05 55 ARG B N 1
ATOM 1376 C CA . ARG B 1 55 ? 8.616 34.308 -4.615 1.00 25.66 55 ARG B CA 1
ATOM 1377 C C . ARG B 1 55 ? 9.867 34.664 -5.423 1.00 24.76 55 ARG B C 1
ATOM 1378 O O . ARG B 1 55 ? 9.779 35.369 -6.429 1.00 23.69 55 ARG B O 1
ATOM 1386 N N . ALA B 1 56 ? 11.027 34.165 -4.989 1.00 24.52 56 ALA B N 1
ATOM 1387 C CA . ALA B 1 56 ? 12.286 34.400 -5.710 1.00 24.22 56 ALA B CA 1
ATOM 1388 C C . ALA B 1 56 ? 12.316 33.746 -7.090 1.00 24.44 56 ALA B C 1
ATOM 1389 O O . ALA B 1 56 ? 12.804 34.346 -8.050 1.00 23.74 56 ALA B O 1
ATOM 1391 N N . GLU B 1 57 ? 11.818 32.511 -7.178 1.00 24.84 57 GLU B N 1
ATOM 1392 C CA . GLU B 1 57 ? 11.736 31.824 -8.469 1.00 25.72 57 GLU B CA 1
ATOM 1393 C C . GLU B 1 57 ? 10.751 32.511 -9.422 1.00 25.48 57 GLU B C 1
ATOM 1394 O O . GLU B 1 57 ? 10.989 32.557 -10.623 1.00 25.82 57 GLU B O 1
ATOM 1400 N N . GLU B 1 58 ? 9.662 33.064 -8.890 1.00 25.18 58 GLU B N 1
ATOM 1401 C CA . GLU B 1 58 ? 8.752 33.872 -9.707 1.00 25.62 58 GLU B CA 1
ATOM 1402 C C . GLU B 1 58 ? 9.462 35.116 -10.222 1.00 24.58 58 GLU B C 1
ATOM 1403 O O . GLU B 1 58 ? 9.316 35.490 -11.382 1.00 24.68 58 GLU B O 1
ATOM 1409 N N . GLU B 1 59 ? 10.265 35.736 -9.356 1.00 23.63 59 GLU B N 1
ATOM 1410 C CA . GLU B 1 59 ? 11.095 36.872 -9.739 1.00 22.74 59 GLU B CA 1
ATOM 1411 C C . GLU B 1 59 ? 12.073 36.520 -10.864 1.00 22.20 59 GLU B C 1
ATOM 1412 O O . GLU B 1 59 ? 12.244 37.291 -11.809 1.00 21.86 59 GLU B O 1
ATOM 1418 N N . ALA B 1 60 ? 12.706 35.352 -10.750 1.00 21.61 60 ALA B N 1
ATOM 1419 C CA . ALA B 1 60 ? 13.643 34.857 -11.761 1.00 21.70 60 ALA B CA 1
ATOM 1420 C C . ALA B 1 60 ? 12.948 34.660 -13.121 1.00 22.14 60 ALA B C 1
ATOM 1421 O O . ALA B 1 60 ? 13.457 35.108 -14.159 1.00 21.74 60 ALA B O 1
ATOM 1423 N N . ALA B 1 61 ? 11.773 34.029 -13.093 1.00 22.66 61 ALA B N 1
ATOM 1424 C CA . ALA B 1 61 ? 10.951 33.830 -14.298 1.00 23.44 61 ALA B CA 1
ATOM 1425 C C . ALA B 1 61 ? 10.602 35.152 -14.984 1.00 23.44 61 ALA B C 1
ATOM 1426 O O . ALA B 1 61 ? 10.646 35.255 -16.217 1.00 24.33 61 ALA B O 1
ATOM 1428 N N . ALA B 1 62 ? 10.264 36.169 -14.187 1.00 23.52 62 ALA B N 1
ATOM 1429 C CA . ALA B 1 62 ? 9.903 37.484 -14.715 1.00 23.42 62 ALA B CA 1
ATOM 1430 C C . ALA B 1 62 ? 11.095 38.181 -15.371 1.00 23.16 62 ALA B C 1
ATOM 1431 O O . ALA B 1 62 ? 10.964 38.833 -16.415 1.00 23.02 62 ALA B O 1
ATOM 1433 N N . ALA B 1 63 ? 12.267 38.041 -14.754 1.00 23.22 63 ALA B N 1
ATOM 1434 C CA . ALA B 1 63 ? 13.488 38.595 -15.318 1.00 23.30 63 ALA B CA 1
ATOM 1435 C C . ALA B 1 63 ? 13.851 37.893 -16.631 1.00 23.77 63 ALA B C 1
ATOM 1436 O O . ALA B 1 63 ? 14.261 38.543 -17.591 1.00 23.59 63 ALA B O 1
ATOM 1438 N N . LYS B 1 64 ? 13.658 36.576 -16.674 1.00 24.66 64 LYS B N 1
ATOM 1439 C CA . LYS B 1 64 ? 13.910 35.804 -17.893 1.00 25.36 64 LYS B CA 1
ATOM 1440 C C . LYS B 1 64 ? 13.009 36.264 -19.045 1.00 25.65 64 LYS B C 1
ATOM 1441 O O . LYS B 1 64 ? 13.482 36.430 -20.162 1.00 25.50 64 LYS B O 1
ATOM 1447 N N . ARG B 1 65 ? 11.721 36.484 -18.773 1.00 26.40 65 ARG B N 1
ATOM 1448 C CA . ARG B 1 65 ? 10.812 36.996 -19.813 1.00 27.51 65 ARG B CA 1
ATOM 1449 C C . ARG B 1 65 ? 11.271 38.343 -20.359 1.00 26.98 65 ARG B C 1
ATOM 1450 O O . ARG B 1 65 ? 11.232 38.571 -21.566 1.00 27.48 65 ARG B O 1
ATOM 1458 N N . ALA B 1 66 ? 11.709 39.227 -19.462 1.00 27.23 66 ALA B N 1
ATOM 1459 C CA . ALA B 1 66 ? 12.185 40.561 -19.831 1.00 27.18 66 ALA B CA 1
ATOM 1460 C C . ALA B 1 66 ? 13.386 40.518 -20.773 1.00 27.34 66 ALA B C 1
ATOM 1461 O O . ALA B 1 66 ? 13.468 41.291 -21.733 1.00 27.50 66 ALA B O 1
ATOM 1463 N N . LEU B 1 67 ? 14.325 39.626 -20.473 1.00 27.81 67 LEU B N 1
ATOM 1464 C CA . LEU B 1 67 ? 15.523 39.436 -21.286 1.00 28.17 67 LEU B CA 1
ATOM 1465 C C . LEU B 1 67 ? 15.188 38.818 -22.652 1.00 28.92 67 LEU B C 1
ATOM 1466 O O . LEU B 1 67 ? 15.672 39.281 -23.686 1.00 29.10 67 LEU B O 1
ATOM 1471 N N . GLU B 1 68 ? 14.352 37.784 -22.647 1.00 29.80 68 GLU B N 1
ATOM 1472 C CA . GLU B 1 68 ? 13.914 37.131 -23.889 1.00 31.18 68 GLU B CA 1
ATOM 1473 C C . GLU B 1 68 ? 13.131 38.097 -24.793 1.00 31.66 68 GLU B C 1
ATOM 1474 O O . GLU B 1 68 ? 13.251 38.039 -26.026 1.00 31.90 68 GLU B O 1
ATOM 1480 N N . ALA B 1 69 ? 12.369 39.002 -24.175 1.00 32.36 69 ALA B N 1
ATOM 1481 C CA . ALA B 1 69 ? 11.602 40.035 -24.888 1.00 33.01 69 ALA B CA 1
ATOM 1482 C C . ALA B 1 69 ? 12.486 41.046 -25.628 1.00 33.60 69 ALA B C 1
ATOM 1483 O O . ALA B 1 69 ? 12.030 41.729 -26.556 1.00 34.03 69 ALA B O 1
ATOM 1485 N N . GLN B 1 70 ? 13.749 41.144 -25.213 1.00 33.66 70 GLN B N 1
ATOM 1486 C CA . GLN B 1 70 ? 14.729 41.994 -25.887 1.00 33.88 70 GLN B CA 1
ATOM 1487 C C . GLN B 1 70 ? 15.369 41.310 -27.097 1.00 33.58 70 GLN B C 1
ATOM 1488 O O . GLN B 1 70 ? 16.076 41.955 -27.874 1.00 33.88 70 GLN B O 1
ATOM 1494 N N . GLY B 1 71 ? 15.131 40.009 -27.245 1.00 33.26 71 GLY B N 1
ATOM 1495 C CA . GLY B 1 71 ? 15.664 39.238 -28.369 1.00 32.63 71 GLY B CA 1
ATOM 1496 C C . GLY B 1 71 ? 16.751 38.247 -27.989 1.00 32.39 71 GLY B C 1
ATOM 1497 O O . GLY B 1 71 ? 17.441 37.705 -28.862 1.00 32.46 71 GLY B O 1
ATOM 1498 N N . ILE B 1 72 ? 16.903 37.996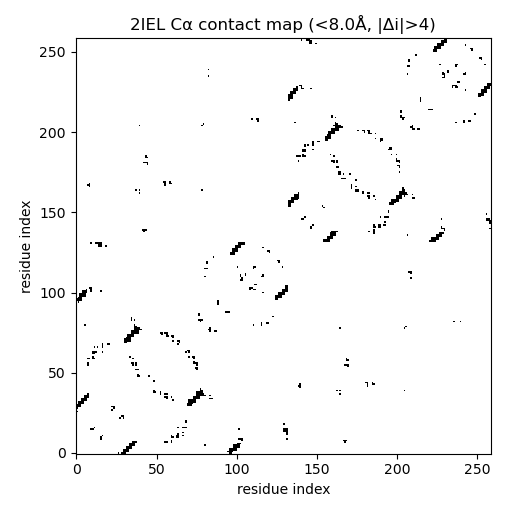 -26.689 1.00 31.84 72 ILE B N 1
ATOM 1499 C CA . ILE B 1 72 ? 17.941 37.090 -26.199 1.00 31.04 72 ILE B CA 1
ATOM 1500 C C . ILE B 1 72 ? 17.400 35.712 -25.791 1.00 30.72 72 ILE B C 1
ATOM 1501 O O . ILE B 1 72 ? 16.543 35.619 -24.909 1.00 31.13 72 ILE B O 1
ATOM 1506 N N . PRO B 1 73 ? 17.909 34.632 -26.415 1.00 30.52 73 PRO B N 1
ATOM 1507 C CA . PRO B 1 73 ? 17.466 33.309 -25.976 1.00 30.18 73 PRO B CA 1
ATOM 1508 C C . PRO B 1 73 ? 18.132 32.910 -24.656 1.00 29.94 73 PRO B C 1
ATOM 1509 O O . PRO B 1 73 ? 19.356 32.963 -24.540 1.00 30.41 73 PRO B O 1
ATOM 1513 N N . VAL B 1 74 ? 17.316 32.533 -23.676 1.00 29.38 74 VAL B N 1
ATOM 1514 C CA . VAL B 1 74 ? 17.794 32.183 -22.334 1.00 29.03 74 VAL B CA 1
ATOM 1515 C C . VAL B 1 74 ? 17.578 30.698 -22.078 1.00 29.15 74 VAL B C 1
ATOM 1516 O O . VAL B 1 74 ? 16.438 30.207 -22.054 1.00 28.73 74 VAL B O 1
ATOM 1520 N N . GLU B 1 75 ? 18.688 29.986 -21.903 1.00 28.83 75 GLU B N 1
ATOM 1521 C CA . GLU B 1 75 ? 18.666 28.547 -21.698 1.00 29.44 75 GLU B CA 1
ATOM 1522 C C . GLU B 1 75 ? 17.878 28.155 -20.447 1.00 28.90 75 GLU B C 1
ATOM 1523 O O . GLU B 1 75 ? 17.041 27.260 -20.485 1.00 29.27 75 GLU B O 1
ATOM 1529 N N . GLU B 1 76 ? 18.160 28.831 -19.337 1.00 28.21 76 GLU B N 1
ATOM 1530 C CA . GLU B 1 76 ? 17.509 28.578 -18.063 1.00 28.29 76 GLU B CA 1
ATOM 1531 C C . GLU B 1 76 ? 17.694 29.837 -17.222 1.00 27.05 76 GLU B C 1
ATOM 1532 O O . GLU B 1 76 ? 18.672 30.561 -17.410 1.00 26.88 76 GLU B O 1
ATOM 1538 N N . ALA B 1 77 ? 16.744 30.109 -16.330 1.00 26.34 77 ALA B N 1
ATOM 1539 C CA . ALA B 1 77 ? 16.911 31.160 -15.319 1.00 25.34 77 ALA B CA 1
ATOM 1540 C C . ALA B 1 77 ? 16.831 30.531 -13.941 1.00 24.93 77 ALA B C 1
ATOM 1541 O O . ALA B 1 77 ? 16.019 29.643 -13.698 1.00 25.16 77 ALA B O 1
ATOM 1543 N N . LYS B 1 78 ? 17.690 30.985 -13.034 1.00 23.78 78 LYS B N 1
ATOM 1544 C CA . LYS B 1 78 ? 17.763 30.381 -11.717 1.00 22.89 78 LYS B CA 1
ATOM 1545 C C . LYS B 1 78 ? 17.719 31.496 -10.694 1.00 21.94 78 LYS B C 1
ATOM 1546 O O . LYS B 1 78 ? 18.362 32.518 -10.888 1.00 21.97 78 LYS B O 1
ATOM 1552 N N . ALA B 1 79 ? 16.928 31.317 -9.642 1.00 21.34 79 ALA B N 1
ATOM 1553 C CA . ALA B 1 79 ? 16.987 32.232 -8.501 1.00 20.30 79 ALA B CA 1
ATOM 1554 C C . ALA B 1 79 ? 18.126 31.778 -7.600 1.00 19.96 79 ALA B C 1
ATOM 1555 O O . ALA B 1 79 ? 18.229 30.593 -7.236 1.00 19.78 79 ALA B O 1
ATOM 1557 N N . GLY B 1 80 ? 18.995 32.719 -7.248 1.00 18.47 80 GLY B N 1
ATOM 1558 C CA . GLY B 1 80 ? 20.093 32.431 -6.334 1.00 17.58 80 GLY B CA 1
ATOM 1559 C C . GLY B 1 80 ? 20.045 33.353 -5.133 1.00 16.80 80 GLY B C 1
ATOM 1560 O O . GLY B 1 80 ? 19.223 34.278 -5.080 1.00 16.02 80 GLY B O 1
ATOM 1561 N N . ASP B 1 81 ? 20.961 33.125 -4.195 1.00 16.11 81 ASP B N 1
ATOM 1562 C CA . ASP B 1 81 ? 21.110 33.972 -2.993 1.00 15.51 81 ASP B CA 1
ATOM 1563 C C . ASP B 1 81 ? 21.068 35.452 -3.364 1.00 14.52 81 ASP B C 1
ATOM 1564 O O . ASP B 1 81 ? 21.565 35.853 -4.414 1.00 14.91 81 ASP B O 1
ATOM 1569 N N . ILE B 1 82 ? 20.459 36.262 -2.501 1.00 14.11 82 ILE B N 1
ATOM 1570 C CA . ILE B 1 82 ? 20.262 37.693 -2.801 1.00 14.17 82 ILE B CA 1
ATOM 1571 C C . ILE B 1 82 ? 21.592 38.480 -2.846 1.00 14.74 82 ILE B C 1
ATOM 1572 O O . ILE B 1 82 ? 21.643 39.596 -3.375 1.00 14.65 82 ILE B O 1
ATOM 1577 N N . SER B 1 83 ? 22.653 37.881 -2.305 1.00 14.78 83 SER B N 1
ATOM 1578 C CA . SER B 1 83 ? 24.021 38.398 -2.479 1.00 15.93 83 SER B CA 1
ATOM 1579 C C . SER B 1 83 ? 24.559 37.844 -3.782 1.00 16.25 83 SER B C 1
ATOM 1580 O O . SER B 1 83 ? 24.794 36.626 -3.859 1.00 16.88 83 SER B O 1
ATOM 1583 N N . PRO B 1 84 ? 24.782 38.710 -4.786 1.00 16.38 84 PRO B N 1
ATOM 1584 C CA . PRO B 1 84 ? 25.322 38.292 -6.086 1.00 16.31 84 PRO B CA 1
ATOM 1585 C C . PRO B 1 84 ? 26.563 37.427 -5.918 1.00 17.41 84 PRO B C 1
ATOM 1586 O O . PRO B 1 84 ? 26.679 36.393 -6.585 1.00 17.13 84 PRO B O 1
ATOM 1590 N N . LEU B 1 85 ? 27.462 37.807 -5.001 1.00 17.47 85 LEU B N 1
ATOM 1591 C CA . LEU B 1 85 ? 28.692 37.024 -4.808 1.00 18.03 85 LEU B CA 1
ATOM 1592 C C . LEU B 1 85 ? 28.421 35.610 -4.285 1.00 17.23 85 LEU B C 1
ATOM 1593 O O . LEU B 1 85 ? 29.015 34.638 -4.764 1.00 18.14 85 LEU B O 1
ATOM 1598 N N . LEU B 1 86 ? 27.537 35.481 -3.300 1.00 16.81 86 LEU B N 1
ATOM 1599 C CA . LEU B 1 86 ? 27.183 34.149 -2.803 1.00 15.92 86 LEU B CA 1
ATOM 1600 C C . LEU B 1 86 ? 26.431 33.357 -3.884 1.00 16.04 86 LEU B C 1
ATOM 1601 O O . LEU B 1 86 ? 26.668 32.165 -4.050 1.00 16.41 86 LEU B O 1
ATOM 1606 N N . ALA B 1 87 ? 25.565 34.034 -4.630 1.00 16.09 87 ALA B N 1
ATOM 1607 C CA . ALA B 1 87 ? 24.795 33.375 -5.690 1.00 16.47 87 ALA B CA 1
ATOM 1608 C C . ALA B 1 87 ? 25.728 32.748 -6.721 1.00 17.37 87 ALA B C 1
ATOM 1609 O O . ALA B 1 87 ? 25.562 31.573 -7.080 1.00 17.37 87 ALA B O 1
ATOM 1611 N N . ILE B 1 88 ? 26.710 33.530 -7.160 1.00 17.26 88 ILE B N 1
ATOM 1612 C CA . ILE B 1 88 ? 27.674 33.079 -8.170 1.00 18.22 88 ILE B CA 1
ATOM 1613 C C . ILE B 1 88 ? 28.451 31.883 -7.612 1.00 18.37 88 ILE B C 1
ATOM 1614 O O . ILE B 1 88 ? 28.504 30.825 -8.248 1.00 18.23 88 ILE B O 1
ATOM 1619 N N . GLU B 1 89 ? 29.054 32.045 -6.427 1.00 18.95 89 GLU B N 1
ATOM 1620 C CA . GLU B 1 89 ? 29.785 30.945 -5.786 1.00 19.88 89 GLU B CA 1
ATOM 1621 C C . GLU B 1 89 ? 28.965 29.644 -5.759 1.00 20.19 89 GLU B C 1
ATOM 1622 O O . GLU B 1 89 ? 29.459 28.570 -6.116 1.00 20.64 89 GLU B O 1
ATOM 1628 N N . GLU B 1 90 ? 27.702 29.760 -5.364 1.00 20.32 90 GLU B N 1
ATOM 1629 C CA . GLU B 1 90 ? 26.837 28.594 -5.187 1.00 20.79 90 GLU B CA 1
ATOM 1630 C C . GLU B 1 90 ? 26.416 27.974 -6.517 1.00 21.22 90 GLU B C 1
ATOM 1631 O O . GLU B 1 90 ? 26.247 26.748 -6.607 1.00 21.58 90 GLU B O 1
ATOM 1637 N N . GLU B 1 91 ? 26.285 28.809 -7.545 1.00 21.48 91 GLU B N 1
ATOM 1638 C CA . GLU B 1 91 ? 25.953 28.315 -8.895 1.00 21.74 91 GLU B CA 1
ATOM 1639 C C . GLU B 1 91 ? 27.141 27.575 -9.513 1.00 22.38 91 GLU B C 1
ATOM 1640 O O . GLU B 1 91 ? 26.961 26.527 -10.145 1.00 22.78 91 GLU B O 1
ATOM 1646 N N . LEU B 1 92 ? 28.346 28.111 -9.320 1.00 23.15 92 LEU B N 1
ATOM 1647 C CA . LEU B 1 92 ? 29.575 27.464 -9.811 1.00 23.70 92 LEU B CA 1
ATOM 1648 C C . LEU B 1 92 ? 29.835 26.109 -9.133 1.00 24.69 92 LEU B C 1
ATOM 1649 O O . LEU B 1 92 ? 30.313 25.160 -9.766 1.00 25.29 92 LEU B O 1
ATOM 1654 N N . LEU B 1 93 ? 29.495 26.026 -7.850 1.00 25.52 93 LEU B N 1
ATOM 1655 C CA . LEU B 1 93 ? 29.565 24.800 -7.071 1.00 26.47 93 LEU B CA 1
ATOM 1656 C C . LEU B 1 93 ? 28.564 23.756 -7.577 1.00 26.82 93 LEU B C 1
ATOM 1657 O O . LEU B 1 93 ? 28.903 22.579 -7.715 1.00 27.08 93 LEU B O 1
ATOM 1662 N N . ALA B 1 94 ? 27.338 24.205 -7.839 1.00 27.33 94 ALA B N 1
ATOM 1663 C CA . ALA B 1 94 ? 26.258 23.352 -8.344 1.00 27.96 94 ALA B CA 1
ATOM 1664 C C . ALA B 1 94 ? 26.585 22.770 -9.714 1.00 28.47 94 ALA B C 1
ATOM 1665 O O . ALA B 1 94 ? 26.403 21.567 -9.947 1.00 28.69 94 ALA B O 1
ATOM 1667 N N . HIS B 1 95 ? 27.068 23.620 -10.617 1.00 28.75 95 HIS B N 1
ATOM 1668 C CA . HIS B 1 95 ? 27.354 23.200 -11.990 1.00 29.82 95 HIS B CA 1
ATOM 1669 C C . HIS B 1 95 ? 28.773 23.545 -12.440 1.00 29.59 95 HIS B C 1
ATOM 1670 O O . HIS B 1 95 ? 28.959 24.433 -13.274 1.00 30.31 95 HIS B O 1
ATOM 1677 N N . PRO B 1 96 ? 29.784 22.849 -11.879 1.00 29.77 96 PRO B N 1
ATOM 1678 C CA . PRO B 1 96 ? 31.168 23.182 -12.223 1.00 29.87 96 PRO B CA 1
ATOM 1679 C C . PRO B 1 96 ? 31.532 22.870 -13.674 1.00 29.96 96 PRO B C 1
ATOM 1680 O O . PRO B 1 96 ? 31.197 21.793 -14.187 1.00 30.25 96 PRO B O 1
ATOM 1684 N N . GLY B 1 97 ? 32.192 23.829 -14.319 1.00 29.55 97 GLY B N 1
ATOM 1685 C CA . GLY B 1 97 ? 32.632 23.689 -15.703 1.00 29.60 97 GLY B CA 1
ATOM 1686 C C . GLY B 1 97 ? 31.604 24.110 -16.739 1.00 29.33 97 GLY B C 1
ATOM 1687 O O . GLY B 1 97 ? 31.920 24.195 -17.933 1.00 29.95 97 GLY B O 1
ATOM 1688 N N . ALA B 1 98 ? 30.376 24.380 -16.286 1.00 29.13 98 ALA B N 1
ATOM 1689 C CA . ALA B 1 98 ? 29.285 24.750 -17.184 1.00 28.19 98 ALA B CA 1
ATOM 1690 C C . ALA B 1 98 ? 29.413 26.150 -17.800 1.00 28.21 98 ALA B C 1
ATOM 1691 O O . ALA B 1 98 ? 28.850 26.410 -18.867 1.00 28.42 98 ALA B O 1
ATOM 1693 N N . TYR B 1 99 ? 30.172 27.041 -17.160 1.00 27.27 99 TYR B N 1
ATOM 1694 C CA . TYR B 1 99 ? 30.290 28.417 -17.644 1.00 26.93 99 TYR B CA 1
ATOM 1695 C C . TYR B 1 99 ? 31.718 28.788 -18.013 1.00 26.63 99 TYR B C 1
ATOM 1696 O O . TYR B 1 99 ? 32.661 28.474 -17.273 1.00 27.19 99 TYR B O 1
ATOM 1705 N N . GLN B 1 100 ? 31.870 29.441 -19.162 1.00 26.50 100 GLN B N 1
ATOM 1706 C CA . GLN B 1 100 ? 33.175 29.931 -19.614 1.00 26.00 100 GLN B CA 1
ATOM 1707 C C . GLN B 1 100 ? 33.396 31.394 -19.232 1.00 25.37 100 GLN B C 1
ATOM 1708 O O . GLN B 1 100 ? 34.496 31.931 -19.404 1.00 25.95 100 GLN B O 1
ATOM 1714 N N . GLY B 1 101 ? 32.353 32.034 -18.712 1.00 24.52 101 GLY B N 1
ATOM 1715 C CA . GLY B 1 101 ? 32.433 33.431 -18.344 1.00 23.42 101 GLY B CA 1
ATOM 1716 C C . GLY B 1 101 ? 31.230 33.926 -17.569 1.00 22.89 101 GLY B C 1
ATOM 1717 O O . GLY B 1 101 ? 30.1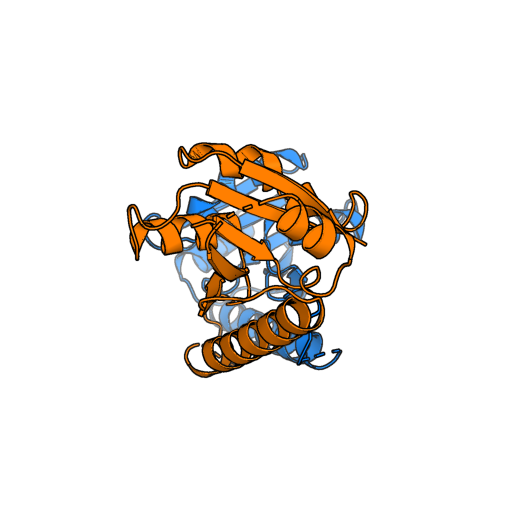74 33.293 -17.570 1.00 22.70 101 GLY B O 1
ATOM 1718 N N . ILE B 1 102 ? 31.412 35.064 -16.909 1.00 22.34 102 ILE B N 1
ATOM 1719 C CA . ILE B 1 102 ? 30.346 35.754 -16.197 1.00 21.68 102 ILE B CA 1
ATOM 1720 C C . ILE B 1 102 ? 30.039 37.087 -16.880 1.00 21.59 102 ILE B C 1
ATOM 1721 O O . ILE B 1 102 ? 30.940 37.858 -17.207 1.00 22.16 102 ILE B O 1
ATOM 1726 N N . VAL B 1 103 ? 28.755 37.351 -17.125 1.00 20.99 103 VAL B N 1
ATOM 1727 C CA . VAL B 1 103 ? 28.334 38.667 -17.546 1.00 20.75 103 VAL B CA 1
ATOM 1728 C C . VAL B 1 103 ? 27.578 39.319 -16.393 1.00 20.38 103 VAL B C 1
ATOM 1729 O O . VAL B 1 103 ? 26.461 38.922 -16.055 1.00 20.80 103 VAL B O 1
ATOM 1733 N N . LEU B 1 104 ? 28.208 40.308 -15.782 1.00 20.28 104 LEU B N 1
ATOM 1734 C CA . LEU B 1 104 ? 27.603 41.006 -14.642 1.00 20.36 104 LEU B CA 1
ATOM 1735 C C . LEU B 1 104 ? 26.916 42.293 -15.077 1.00 20.19 104 LEU B C 1
ATOM 1736 O O . LEU B 1 104 ? 27.559 43.237 -15.535 1.00 20.73 104 LEU B O 1
ATOM 1741 N N . SER B 1 105 ? 25.597 42.340 -14.922 1.00 20.24 105 SER B N 1
ATOM 1742 C CA . SER B 1 105 ? 24.849 43.526 -15.304 1.00 20.84 105 SER B CA 1
ATOM 1743 C C . SER B 1 105 ? 24.446 44.312 -14.060 1.00 20.82 105 SER B C 1
ATOM 1744 O O . SER B 1 105 ? 23.689 43.817 -13.233 1.00 21.91 105 SER B O 1
ATOM 1747 N N . THR B 1 106 ? 24.971 45.526 -13.911 1.00 21.64 106 THR B N 1
ATOM 1748 C CA . THR B 1 106 ? 24.613 46.349 -12.759 1.00 22.02 106 THR B CA 1
ATOM 1749 C C . THR B 1 106 ? 23.857 47.592 -13.205 1.00 22.68 106 THR B C 1
ATOM 1750 O O . THR B 1 106 ? 23.941 47.991 -14.374 1.00 23.00 106 THR B O 1
ATOM 1754 N N . LEU B 1 107 ? 23.116 48.197 -12.276 1.00 23.15 107 LEU B N 1
ATOM 1755 C CA . LEU B 1 107 ? 22.606 49.557 -12.452 1.00 23.74 107 LEU B CA 1
ATOM 1756 C C . LEU B 1 107 ? 23.800 50.515 -12.560 1.00 24.26 107 LEU B C 1
ATOM 1757 O O . LEU B 1 107 ? 24.939 50.099 -12.343 1.00 24.05 107 LEU B O 1
ATOM 1762 N N . PRO B 1 108 ? 23.564 51.790 -12.923 1.00 25.53 108 PRO B N 1
ATOM 1763 C CA . PRO B 1 108 ? 24.759 52.634 -13.004 1.00 26.17 108 PRO B CA 1
ATOM 1764 C C . PRO B 1 108 ? 25.277 53.026 -11.615 1.00 26.47 108 PRO B C 1
ATOM 1765 O O . PRO B 1 108 ? 24.499 52.987 -10.650 1.00 26.22 108 PRO B O 1
ATOM 1769 N N . PRO B 1 109 ? 26.580 53.384 -11.500 1.00 27.34 109 PRO B N 1
ATOM 1770 C CA . PRO B 1 109 ? 27.054 53.929 -10.214 1.00 27.51 109 PRO B CA 1
ATOM 1771 C C . PRO B 1 109 ? 26.210 55.122 -9.769 1.00 27.39 109 PRO B C 1
ATOM 1772 O O . PRO B 1 109 ? 25.814 55.947 -10.595 1.00 27.51 109 PRO B O 1
ATOM 1776 N N . GLY B 1 110 ? 25.929 55.196 -8.474 1.00 26.97 110 GLY B N 1
ATOM 1777 C CA . GLY B 1 110 ? 24.988 56.172 -7.955 1.00 26.59 110 GLY B CA 1
ATOM 1778 C C . GLY B 1 110 ? 23.614 55.594 -7.686 1.00 26.17 110 GLY B C 1
ATOM 1779 O O . GLY B 1 110 ? 22.811 56.221 -6.997 1.00 27.10 110 GLY B O 1
ATOM 1780 N N . LEU B 1 111 ? 23.338 54.414 -8.257 1.00 25.94 111 LEU B N 1
ATOM 1781 C CA . LEU B 1 111 ? 22.092 53.664 -8.022 1.00 24.70 111 LEU B CA 1
ATOM 1782 C C . LEU B 1 111 ? 22.359 52.195 -7.693 1.00 23.97 111 LEU B C 1
ATOM 1783 O O . LEU B 1 111 ? 21.567 51.560 -6.997 1.00 24.40 111 LEU B O 1
ATOM 1788 N N . SER B 1 112 ? 23.458 51.652 -8.208 1.00 22.39 112 SER B N 1
ATOM 1789 C CA . SER B 1 112 ? 23.768 50.240 -7.996 1.00 20.85 112 SER B CA 1
ATOM 1790 C C . SER B 1 112 ? 24.158 49.878 -6.557 1.00 20.30 112 SER B C 1
ATOM 1791 O O . SER B 1 112 ? 25.157 50.374 -6.020 1.00 19.68 112 SER B O 1
ATOM 1794 N N . ARG B 1 113 ? 23.381 48.979 -5.958 1.00 18.70 113 ARG B N 1
ATOM 1795 C CA . ARG B 1 113 ? 23.756 48.352 -4.691 1.00 17.21 113 ARG B CA 1
ATOM 1796 C C . ARG B 1 113 ? 24.942 47.411 -4.941 1.00 17.05 113 ARG B C 1
ATOM 1797 O O . ARG B 1 113 ? 25.877 47.346 -4.141 1.00 16.38 113 ARG B O 1
ATOM 1805 N N . TRP B 1 114 ? 24.912 46.680 -6.055 1.00 15.56 114 TRP B N 1
ATOM 1806 C CA . TRP B 1 114 ? 25.978 45.724 -6.322 1.00 16.58 114 TRP B CA 1
ATOM 1807 C C . TRP B 1 114 ? 27.348 46.392 -6.492 1.00 16.57 114 TRP B C 1
ATOM 1808 O O . TRP B 1 114 ? 28.341 45.861 -6.006 1.00 17.15 114 TRP B O 1
ATOM 1819 N N . LEU B 1 115 ? 27.390 47.551 -7.160 1.00 17.29 115 LEU B N 1
ATOM 1820 C CA . LEU B 1 115 ? 28.642 48.327 -7.259 1.00 17.40 115 LEU B CA 1
ATOM 1821 C C . LEU B 1 115 ? 29.125 48.796 -5.885 1.00 17.99 115 LEU B C 1
ATOM 1822 O O . LEU B 1 115 ? 30.324 48.782 -5.598 1.00 18.33 115 LEU B O 1
ATOM 1827 N N . ARG B 1 116 ? 28.190 49.206 -5.040 1.00 18.15 116 ARG B N 1
ATOM 1828 C CA . ARG B 1 116 ? 28.527 49.676 -3.703 1.00 18.78 116 ARG B CA 1
ATOM 1829 C C . ARG B 1 116 ? 29.133 48.548 -2.877 1.00 19.43 116 ARG B C 1
ATOM 1830 O O . ARG B 1 116 ? 29.944 48.803 -1.981 1.00 19.74 116 ARG B O 1
ATOM 1838 N N . LEU B 1 117 ? 28.727 47.312 -3.197 1.00 19.56 117 LEU B N 1
ATOM 1839 C CA . LEU B 1 117 ? 29.206 46.085 -2.555 1.00 19.98 117 LEU B CA 1
ATOM 1840 C C . LEU B 1 117 ? 30.445 45.514 -3.247 1.00 19.98 117 LEU B C 1
ATOM 1841 O O . LEU B 1 117 ? 30.903 44.433 -2.888 1.00 20.72 117 LEU B O 1
ATOM 1846 N N . ASP B 1 118 ? 30.960 46.268 -4.223 1.00 20.48 118 ASP B N 1
ATOM 1847 C CA . ASP B 1 118 ? 32.137 45.934 -5.062 1.00 21.04 118 ASP B CA 1
ATOM 1848 C C . ASP B 1 118 ? 32.064 44.523 -5.648 1.00 20.85 118 ASP B C 1
ATOM 1849 O O . ASP B 1 118 ? 33.059 43.783 -5.716 1.00 20.52 118 ASP B O 1
ATOM 1854 N N . VAL B 1 119 ? 30.851 44.158 -6.059 1.00 19.96 119 VAL B N 1
ATOM 1855 C CA . VAL B 1 119 ? 30.612 42.895 -6.727 1.00 20.31 119 VAL B CA 1
ATOM 1856 C C . VAL B 1 119 ? 31.429 42.802 -8.017 1.00 21.11 119 VAL B C 1
ATOM 1857 O O . VAL B 1 119 ? 31.907 41.721 -8.364 1.00 21.30 119 VAL B O 1
ATOM 1861 N N . HIS B 1 120 ? 31.563 43.932 -8.717 1.00 22.09 120 HIS B N 1
ATOM 1862 C CA . HIS B 1 120 ? 32.286 44.003 -9.999 1.00 22.99 120 HIS B CA 1
ATOM 1863 C C . HIS B 1 120 ? 33.759 43.628 -9.893 1.00 23.96 120 HIS B C 1
ATOM 1864 O O . HIS B 1 120 ? 34.315 43.012 -10.806 1.00 24.73 120 HIS B O 1
ATOM 1871 N N . THR B 1 121 ? 34.391 43.984 -8.778 1.00 24.64 121 THR B N 1
ATOM 1872 C CA . THR B 1 121 ? 35.787 43.614 -8.589 1.00 25.25 121 THR B CA 1
ATOM 1873 C C . THR B 1 121 ? 35.924 42.269 -7.890 1.00 25.14 121 THR B C 1
ATOM 1874 O O . THR B 1 121 ? 36.771 41.464 -8.266 1.00 25.59 121 THR B O 1
ATOM 1878 N N . GLN B 1 122 ? 35.072 42.008 -6.900 1.00 24.33 122 GLN B N 1
ATOM 1879 C CA . GLN B 1 122 ? 35.168 40.762 -6.147 1.00 25.12 122 GLN B CA 1
ATOM 1880 C C . GLN B 1 122 ? 34.767 39.535 -6.971 1.00 24.86 122 GLN B C 1
ATOM 1881 O O . GLN B 1 122 ? 35.192 38.431 -6.665 1.00 24.18 122 GLN B O 1
ATOM 1887 N N . ALA B 1 123 ? 33.973 39.742 -8.023 1.00 25.51 123 ALA B N 1
ATOM 1888 C CA . ALA B 1 123 ? 33.543 38.631 -8.901 1.00 26.39 123 ALA B CA 1
ATOM 1889 C C . ALA B 1 123 ? 34.717 37.937 -9.611 1.00 26.89 123 ALA B C 1
ATOM 1890 O O . ALA B 1 123 ? 34.632 36.755 -9.959 1.00 26.74 123 ALA B O 1
ATOM 1892 N N . GLU B 1 124 ? 35.818 38.665 -9.794 1.00 27.83 124 GLU B N 1
ATOM 1893 C CA . GLU B 1 124 ? 37.029 38.111 -10.416 1.00 29.01 124 GLU B CA 1
ATOM 1894 C C . GLU B 1 124 ? 37.716 36.982 -9.621 1.00 28.53 124 GLU B C 1
ATOM 1895 O O . GLU B 1 124 ? 38.489 36.205 -10.190 1.00 28.97 124 GLU B O 1
ATOM 1901 N N . ARG B 1 125 ? 37.432 36.879 -8.322 1.00 28.12 125 ARG B N 1
ATOM 1902 C CA . ARG B 1 125 ? 38.101 35.902 -7.453 1.00 27.65 125 ARG B CA 1
ATOM 1903 C C . ARG B 1 125 ? 37.779 34.440 -7.770 1.00 27.22 125 ARG B C 1
ATOM 1904 O O . ARG B 1 125 ? 38.537 33.532 -7.401 1.00 27.46 125 ARG B O 1
ATOM 1912 N N . PHE B 1 126 ? 36.659 34.209 -8.453 1.00 26.33 126 PHE B N 1
ATOM 1913 C CA . PHE B 1 126 ? 36.236 32.849 -8.771 1.00 25.74 126 PHE B CA 1
ATOM 1914 C C . PHE B 1 126 ? 37.116 32.153 -9.804 1.00 25.67 126 PHE B C 1
ATOM 1915 O O . PHE B 1 126 ? 37.213 30.926 -9.801 1.00 26.21 126 PHE B O 1
ATOM 1923 N N . GLY B 1 127 ? 37.773 32.936 -10.655 1.00 25.29 127 GLY B N 1
ATOM 1924 C CA . GLY B 1 127 ? 38.651 32.377 -11.669 1.00 25.31 127 GLY B CA 1
ATOM 1925 C C . GLY B 1 127 ? 38.180 32.547 -13.107 1.00 25.45 127 GLY B C 1
ATOM 1926 O O . GLY B 1 127 ? 38.940 32.273 -14.035 1.00 25.75 127 GLY B O 1
ATOM 1927 N N . LEU B 1 128 ? 36.943 33.007 -13.295 1.00 25.24 128 LEU B N 1
ATOM 1928 C CA . LEU B 1 128 ? 36.367 33.164 -14.636 1.00 25.39 128 LEU B CA 1
ATOM 1929 C C . LEU B 1 128 ? 36.498 34.587 -15.146 1.00 25.72 128 LEU B C 1
ATOM 1930 O O . LEU B 1 128 ? 36.503 35.526 -14.354 1.00 25.77 128 LEU B O 1
ATOM 1935 N N . PRO B 1 129 ? 36.588 34.758 -16.478 1.00 25.60 129 PRO B N 1
ATOM 1936 C CA . PRO B 1 129 ? 36.528 36.091 -17.067 1.00 25.68 129 PRO B CA 1
ATOM 1937 C C . PRO B 1 129 ? 35.223 36.800 -16.701 1.00 25.87 129 PRO B C 1
ATOM 1938 O O . PRO B 1 129 ? 34.158 36.180 -16.717 1.00 26.57 129 PRO B O 1
ATOM 1942 N N . VAL B 1 130 ? 35.311 38.077 -16.343 1.00 25.72 130 VAL B N 1
ATOM 1943 C CA . VAL B 1 130 ? 34.121 38.844 -15.985 1.00 25.51 130 VAL B CA 1
ATOM 1944 C C . VAL B 1 130 ? 33.931 40.012 -16.943 1.00 25.56 130 VAL B C 1
ATOM 1945 O O . VAL B 1 130 ? 34.815 40.854 -17.096 1.00 25.59 130 VAL B O 1
ATOM 1949 N N . ILE B 1 131 ? 32.781 40.035 -17.608 1.00 25.11 131 ILE B N 1
ATOM 1950 C CA . ILE B 1 131 ? 32.377 41.175 -18.411 1.00 25.48 131 ILE B CA 1
ATOM 1951 C C . ILE B 1 131 ? 31.348 41.988 -17.633 1.00 25.50 131 ILE B C 1
ATOM 1952 O O . ILE B 1 131 ? 30.291 41.466 -17.290 1.00 25.90 131 ILE B O 1
ATOM 1957 N N . HIS B 1 132 ? 31.655 43.258 -17.367 1.00 25.63 132 HIS B N 1
ATOM 1958 C CA . HIS B 1 132 ? 30.744 44.153 -16.628 1.00 25.97 132 HIS B CA 1
ATOM 1959 C C . HIS B 1 132 ? 29.955 45.127 -17.514 1.00 26.65 132 HIS B C 1
ATOM 1960 O O . HIS B 1 132 ? 30.549 45.986 -18.192 1.00 26.97 132 HIS B O 1
ATOM 1967 N N . VAL B 1 133 ? 28.623 45.000 -17.492 1.00 27.16 133 VAL B N 1
ATOM 1968 C CA . VAL B 1 133 ? 27.715 45.905 -18.213 1.00 28.04 133 VAL B CA 1
ATOM 1969 C C . VAL B 1 133 ? 26.975 46.840 -17.259 1.00 28.81 133 VAL B C 1
ATOM 1970 O O . VAL B 1 133 ? 26.372 46.392 -16.276 1.00 28.72 133 VAL B O 1
ATOM 1974 N N . ILE B 1 134 ? 27.018 48.134 -17.561 1.00 29.54 134 ILE B N 1
ATOM 1975 C CA . ILE B 1 134 ? 26.269 49.136 -16.812 1.00 30.86 134 ILE B CA 1
ATOM 1976 C C . ILE B 1 134 ? 24.979 49.452 -17.569 1.00 31.39 134 ILE B C 1
ATOM 1977 O O . ILE B 1 134 ? 25.007 49.879 -18.728 1.00 31.41 134 ILE B O 1
ATOM 1982 N N . ALA B 1 135 ? 23.853 49.230 -16.900 1.00 32.20 135 ALA B N 1
ATOM 1983 C CA . ALA B 1 135 ? 22.541 49.361 -17.516 1.00 33.41 135 ALA B CA 1
ATOM 1984 C C . ALA B 1 135 ? 21.654 50.349 -16.777 1.00 34.33 135 ALA B C 1
ATOM 1985 O O . ALA B 1 135 ? 21.687 50.411 -15.549 1.00 34.78 135 ALA B O 1
ATOM 1987 N N . GLN B 1 136 ? 20.858 51.104 -17.538 1.00 35.50 136 GLN B N 1
ATOM 1988 C CA . GLN B 1 136 ? 19.870 52.056 -17.005 1.00 36.33 136 GLN B CA 1
ATOM 1989 C C . GLN B 1 136 ? 20.532 53.313 -16.426 1.00 36.80 136 GLN B C 1
ATOM 1990 O O . GLN B 1 136 ? 21.179 54.087 -17.152 1.00 37.25 136 GLN B O 1
#

Solvent-accessible surface area: 11854 Å² total; per-residue (Å²): 66,47,29,0,0,0,0,13,69,8,0,48,14,96,79,0,6,47,61,0,111,95,5,39,87,138,36,105,138,8,120,2,0,0,3,0,4,13,40,33,20,90,38,99,65,109,137,71,32,123,108,25,3,86,60,14,4,40,12,0,54,148,23,0,69,93,40,56,3,75,13,74,73,24,39,35,13,19,8,14,3,13,0,2,0,69,68,14,33,150,60,78,112,68,25,8,83,3,1,0,0,1,1,36,52,90,87,112,4,22,26,26,103,39,53,1,56,64,70,0,108,125,53,68,42,92,37,50,64,11,86,26,58,35,0,0,0,0,10,85,7,0,45,10,96,70,0,6,49,61,5,142,136,68,95,128,14,2,0,3,0,3,13,20,26,22,46,27,106,67,56,127,126,76,15,103,164,39,4,72,81,15,1,62,28,0,56,185,17,0,79,88,42,54,6,98,11,93,80,20,37,8,10,20,9,14,2,12,0,2,0,63,67,13,36,141,60,80,107,83,28,16,108,2,1,0,0,1,2,24,30,94,80,115,2,23,25,22,91,42,67,2,53,74,82,0,112,127,53,67,42,90,37,50,65,13,83,0,155

Radius of gyration: 19.41 Å; Cα contacts (8 Å, |Δi|>4): 514; chains: 2; bounding box: 34×37×63 Å